Protein AF-A0A511YTE5-F1 (afdb_monomer)

Foldseek 3Di:
DPDFFDFADADLLLLLLLLLLLLVLLVLLVVLLCVVPVPLCLLVQLSVVSNCSSVPDDLDCSLVVSLVSLQVQLVVCVVVVNNLNSLSSNSSSLSSCSSVQGRTQHLQSLCSRQVSQLSSLCSQCVVVVNPNLSSLLSLLVSLLSRDPSSLVSLVSHDQHDDDPPSSSVSSNSSSVSSPDDDDDQDKDFDDPVNVVSQQSNQAQWAFAFWDADPQQKIKTATHDWDQDPVRDTGHLKMKIFDPFWKWKAAAVRTQAISPDDPVSSGSRRVVRHGWGFHDWDADPLRQWIWTATPNRMIMIGDHDDLVVQPDWGMWMQHNNQWIWTRGRGSTIIIHGNVPDDDDDPDDDD

pLDDT: mean 84.35, std 15.83, range [27.23, 98.62]

Mean predicted aligned error: 10.66 Å

Radius of gyration: 21.7 Å; Cα contacts (8 Å, |Δi|>4): 730; chains: 1; bounding box: 57×36×68 Å

Organism: NCBI:txid43671

Secondary structure (DSSP, 8-state):
---TTPBPP--HHHHHHHHHHHHHHHHHTHHHHHHH-TT--HHHHHHHHHHHHHTT----HHHHHHHHHHHHHHHHHHHTT-HHHHHHHHHHHHHHHHTT--SB--GGGHHHHHHHHHHHHHHHHHHTTS-HHHHHHHHHHHHHH--HHHHHHHHTSPPPPS-SHHHHHHHHHHHHHHHSPPPPSS-EEPPHHHHHHHHHTTTT-BEEEEEE-STT-EEEEEEEEEE-TTS-EEEEEEEEE-S--EEEEETTEEEEETTS-HHHHHHHHHTTTTPBEEEEEE-TTS--EEEEEGGGEEEEEPP--GGGTTS--EEEE-TTSEEEEE-SSS-EEEEEGGGS---PPPPP-

Structure (mmCIF, N/CA/C/O backbone):
data_AF-A0A511YTE5-F1
#
_entry.id   AF-A0A511YTE5-F1
#
loop_
_atom_site.group_PDB
_atom_site.id
_atom_site.type_symbol
_atom_site.label_atom_id
_atom_site.label_alt_id
_atom_site.label_comp_id
_atom_site.label_asym_id
_atom_site.label_entity_id
_atom_site.label_seq_id
_atom_site.pdbx_PDB_ins_code
_atom_site.Cartn_x
_atom_site.Cartn_y
_atom_site.Cartn_z
_atom_site.occupancy
_atom_site.B_iso_or_equiv
_atom_site.auth_seq_id
_atom_site.auth_comp_id
_atom_site.auth_asym_id
_atom_site.auth_atom_id
_atom_site.pdbx_PDB_model_num
ATOM 1 N N . MET A 1 1 ? 5.290 -14.979 33.181 1.00 45.16 1 MET A N 1
ATOM 2 C CA . MET A 1 1 ? 4.014 -14.275 32.912 1.00 45.16 1 MET A CA 1
ATOM 3 C C . MET A 1 1 ? 3.827 -13.099 33.876 1.00 45.16 1 MET A C 1
ATOM 5 O O . MET A 1 1 ? 2.962 -13.146 34.736 1.00 45.16 1 MET A O 1
ATOM 9 N N . ALA A 1 2 ? 4.637 -12.044 33.755 1.00 43.66 2 ALA A N 1
ATOM 10 C CA . ALA A 1 2 ? 4.447 -10.807 34.520 1.00 43.66 2 ALA A CA 1
ATOM 11 C C . ALA A 1 2 ? 5.249 -9.665 33.872 1.00 43.66 2 ALA A C 1
ATOM 13 O O . ALA A 1 2 ? 6.379 -9.412 34.270 1.00 43.66 2 ALA A O 1
ATOM 14 N N . ALA A 1 3 ? 4.685 -9.047 32.827 1.00 47.47 3 ALA A N 1
ATOM 15 C CA . ALA A 1 3 ? 5.091 -7.732 32.303 1.00 47.47 3 ALA A CA 1
ATOM 16 C C . ALA A 1 3 ? 4.041 -7.094 31.352 1.00 47.47 3 ALA A C 1
ATOM 18 O O . ALA A 1 3 ? 4.335 -6.083 30.728 1.00 47.47 3 ALA A O 1
ATOM 19 N N . ASP A 1 4 ? 2.831 -7.658 31.215 1.00 53.06 4 ASP A N 1
ATOM 20 C CA . ASP A 1 4 ? 1.915 -7.348 30.092 1.00 53.06 4 ASP A CA 1
ATOM 21 C C . ASP A 1 4 ? 0.954 -6.163 30.328 1.00 53.06 4 ASP A C 1
ATOM 23 O O . ASP A 1 4 ? 0.110 -5.869 29.491 1.00 53.06 4 ASP A O 1
ATOM 27 N N . ASP A 1 5 ? 1.070 -5.432 31.437 1.00 62.12 5 ASP A N 1
ATOM 28 C CA . ASP A 1 5 ? 0.117 -4.363 31.790 1.00 62.12 5 ASP A CA 1
ATOM 29 C C . ASP A 1 5 ? 0.807 -3.052 32.210 1.00 62.12 5 ASP A C 1
ATOM 31 O O . ASP A 1 5 ? 0.171 -2.150 32.758 1.00 62.12 5 ASP A O 1
ATOM 35 N N . ALA A 1 6 ? 2.110 -2.916 31.943 1.00 79.75 6 ALA A N 1
ATOM 36 C CA . ALA A 1 6 ? 2.826 -1.674 32.211 1.00 79.75 6 ALA A CA 1
ATOM 37 C C . ALA A 1 6 ? 2.228 -0.521 31.388 1.00 79.75 6 ALA A C 1
ATOM 39 O O . ALA A 1 6 ? 1.966 -0.654 30.187 1.00 79.75 6 ALA A O 1
ATOM 40 N N . ARG A 1 7 ? 2.005 0.622 32.043 1.00 88.00 7 ARG A N 1
ATOM 41 C CA . ARG A 1 7 ? 1.530 1.830 31.369 1.00 88.00 7 ARG A CA 1
ATOM 42 C C . ARG A 1 7 ? 2.658 2.407 30.519 1.00 88.00 7 ARG A C 1
ATOM 44 O O . ARG A 1 7 ? 3.745 2.661 31.029 1.00 88.00 7 ARG A O 1
ATOM 51 N N . ILE A 1 8 ? 2.375 2.628 29.242 1.00 90.44 8 ILE A N 1
ATOM 52 C CA . ILE A 1 8 ? 3.300 3.252 28.291 1.00 90.44 8 ILE A CA 1
ATOM 53 C C . ILE A 1 8 ? 2.981 4.744 28.197 1.00 90.44 8 ILE A C 1
ATOM 55 O O . ILE A 1 8 ? 1.813 5.134 28.249 1.00 90.44 8 ILE A O 1
ATOM 59 N N . ASP A 1 9 ? 4.005 5.579 28.030 1.00 90.44 9 ASP A N 1
ATOM 60 C CA . ASP A 1 9 ? 3.787 6.972 27.652 1.00 90.44 9 ASP A CA 1
ATOM 61 C C . ASP A 1 9 ? 3.354 7.062 26.182 1.00 90.44 9 ASP A C 1
ATOM 63 O O . ASP A 1 9 ? 4.049 6.588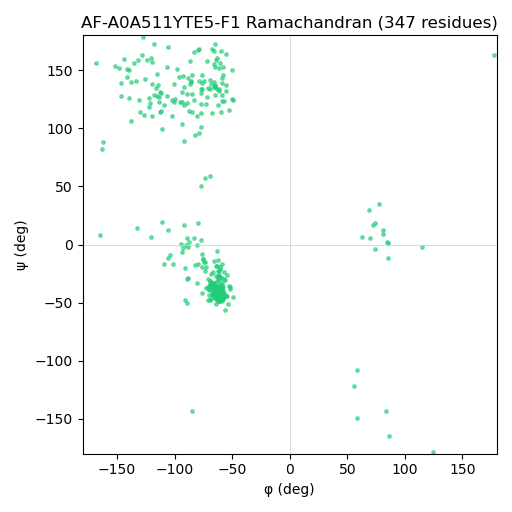 25.275 1.00 90.44 9 ASP A O 1
ATOM 67 N N . LEU A 1 10 ? 2.170 7.627 25.959 1.00 93.88 10 LEU A N 1
ATOM 68 C CA . LEU A 1 10 ? 1.557 7.757 24.645 1.00 93.88 10 LEU A CA 1
ATOM 69 C C . LEU A 1 10 ? 0.938 9.145 24.528 1.00 93.88 10 LEU A C 1
ATOM 71 O O . LEU A 1 10 ? -0.103 9.443 25.119 1.00 93.88 10 LEU A O 1
ATOM 75 N N . THR A 1 11 ? 1.600 9.996 23.757 1.00 95.88 11 THR A N 1
ATOM 76 C CA . THR A 1 11 ? 1.177 11.377 23.539 1.00 95.88 11 THR A CA 1
ATOM 77 C C . THR A 1 11 ? 0.108 11.465 22.446 1.00 95.88 11 THR A C 1
ATOM 79 O O . THR A 1 11 ? -0.092 10.548 21.648 1.00 95.88 11 THR A O 1
ATOM 82 N N . THR A 1 12 ? -0.570 12.610 22.341 1.00 96.62 12 THR A N 1
ATOM 83 C CA . THR A 1 12 ? -1.454 12.873 21.193 1.00 96.62 12 THR A CA 1
ATOM 84 C C . THR A 1 12 ? -0.681 12.862 19.871 1.00 96.62 12 THR A C 1
ATOM 86 O O . THR A 1 12 ? -1.221 12.418 18.864 1.00 96.62 12 THR A O 1
ATOM 89 N N . ALA A 1 13 ? 0.580 13.309 19.861 1.00 96.88 13 ALA A N 1
ATOM 90 C CA . ALA A 1 13 ? 1.428 13.260 18.671 1.00 96.88 13 ALA A CA 1
ATOM 91 C C . ALA A 1 13 ? 1.717 11.812 18.238 1.00 96.88 13 ALA A C 1
ATOM 93 O O . ALA A 1 13 ? 1.614 11.502 17.054 1.00 96.88 13 ALA A O 1
ATOM 94 N N . ASP A 1 14 ? 1.974 10.915 19.196 1.00 97.19 14 ASP A N 1
ATOM 95 C CA . ASP A 1 14 ? 2.136 9.481 18.930 1.00 97.19 14 ASP A CA 1
ATOM 96 C C . ASP A 1 14 ? 0.868 8.888 18.293 1.00 97.19 14 ASP A C 1
ATOM 98 O O . ASP A 1 14 ? 0.933 8.215 17.265 1.00 97.19 14 ASP A O 1
ATOM 102 N N . LEU A 1 15 ? -0.306 9.184 18.865 1.00 97.69 15 LEU A N 1
ATOM 103 C CA . LEU A 1 15 ? -1.593 8.725 18.330 1.00 97.69 15 LEU A CA 1
ATOM 104 C C . LEU A 1 15 ? -1.855 9.241 16.913 1.00 97.69 15 LEU A C 1
ATOM 106 O O . LEU A 1 15 ? -2.385 8.504 16.086 1.00 97.69 15 LEU A O 1
ATOM 110 N N . ARG A 1 16 ? -1.480 10.490 16.624 1.00 98.19 16 ARG A N 1
ATOM 111 C CA . ARG A 1 16 ? -1.603 11.080 15.286 1.00 98.19 16 ARG A CA 1
ATOM 112 C C . ARG A 1 16 ? -0.680 10.409 14.280 1.00 98.19 16 ARG A C 1
ATOM 114 O O . ARG A 1 16 ? -1.128 10.101 13.182 1.00 98.19 16 ARG A O 1
ATOM 121 N N . ALA A 1 17 ? 0.565 10.120 14.662 1.00 97.56 17 ALA A N 1
ATOM 122 C CA . ALA A 1 17 ? 1.502 9.401 13.802 1.00 97.56 17 ALA A CA 1
ATOM 123 C C . ALA A 1 17 ? 0.980 7.999 13.443 1.00 97.56 17 ALA A C 1
ATOM 125 O O . ALA A 1 17 ? 1.003 7.613 12.276 1.00 97.56 17 ALA A O 1
ATOM 126 N N . VAL A 1 18 ? 0.457 7.259 14.428 1.00 98.06 18 VAL A N 1
ATOM 127 C CA . VAL A 1 18 ? -0.131 5.928 14.203 1.00 98.06 18 VAL A CA 1
ATOM 128 C C . VAL A 1 18 ? -1.407 6.011 13.358 1.00 98.06 18 VAL A C 1
ATOM 130 O O . VAL A 1 18 ? -1.574 5.217 12.436 1.00 98.06 18 VAL A O 1
ATOM 133 N N . ALA A 1 19 ? -2.290 6.978 13.624 1.00 98.19 19 ALA A N 1
ATOM 134 C CA . ALA A 1 19 ? -3.515 7.159 12.847 1.00 98.19 19 ALA A CA 1
ATOM 135 C C . ALA A 1 19 ? -3.235 7.552 11.390 1.00 98.19 19 ALA A C 1
ATOM 137 O O . ALA A 1 19 ? -3.859 6.996 10.493 1.00 98.19 19 ALA A O 1
ATOM 138 N N . GLY A 1 20 ? -2.274 8.448 11.147 1.00 97.88 20 GLY A N 1
ATOM 139 C CA . GLY A 1 20 ? -1.865 8.836 9.795 1.00 97.88 20 GLY A CA 1
ATOM 140 C C . GLY A 1 20 ? -1.273 7.660 9.025 1.00 97.88 20 GLY A C 1
ATOM 141 O O . GLY A 1 20 ? -1.660 7.407 7.890 1.00 97.88 20 GLY A O 1
ATOM 142 N N . PHE A 1 21 ? -0.416 6.869 9.673 1.00 97.88 21 PHE A N 1
ATOM 143 C CA . PHE A 1 21 ? 0.106 5.634 9.093 1.00 97.88 21 PHE A CA 1
ATOM 144 C C . PHE A 1 21 ? -1.003 4.640 8.720 1.00 97.88 21 PHE A C 1
ATOM 146 O O . PHE A 1 21 ? -1.044 4.135 7.596 1.00 97.88 21 PHE A O 1
ATOM 153 N N . ALA A 1 22 ? -1.930 4.388 9.645 1.00 98.25 22 ALA A N 1
ATOM 154 C CA . ALA A 1 22 ? -3.045 3.481 9.419 1.00 98.25 22 ALA A CA 1
ATOM 155 C C . ALA A 1 22 ? -3.988 3.990 8.313 1.00 98.25 22 ALA A C 1
ATOM 157 O O . ALA A 1 22 ? -4.451 3.195 7.494 1.00 98.25 22 ALA A O 1
ATOM 158 N N . ALA A 1 23 ? -4.228 5.305 8.250 1.00 98.00 23 ALA A N 1
ATOM 159 C CA . ALA A 1 23 ? -5.009 5.945 7.197 1.00 98.00 23 ALA A CA 1
ATOM 160 C C . ALA A 1 23 ? -4.341 5.795 5.824 1.00 98.00 23 ALA A C 1
ATOM 162 O O . ALA A 1 23 ? -5.022 5.397 4.883 1.00 98.00 23 ALA A O 1
ATOM 163 N N . SER A 1 24 ? -3.029 6.031 5.707 1.00 95.25 24 SER A N 1
ATOM 164 C CA . SER A 1 24 ? -2.285 5.823 4.456 1.00 95.25 24 SER A CA 1
ATOM 165 C C . SER A 1 24 ? -2.389 4.379 3.966 1.00 95.25 24 SER A C 1
ATOM 167 O O . SER A 1 24 ? -2.707 4.155 2.802 1.00 95.25 24 SER A O 1
ATOM 169 N N . CYS A 1 25 ? -2.222 3.401 4.862 1.00 95.69 25 CYS A N 1
ATOM 170 C CA . CYS A 1 25 ? -2.335 1.985 4.504 1.00 95.69 25 CYS A CA 1
ATOM 171 C C . CYS A 1 25 ? -3.758 1.600 4.065 1.00 95.69 25 CYS A C 1
ATOM 173 O O . CYS A 1 25 ? -3.937 0.886 3.083 1.00 95.69 25 CYS A O 1
ATOM 175 N N . ALA A 1 26 ? -4.786 2.067 4.781 1.00 97.12 26 ALA A N 1
ATOM 176 C CA . ALA A 1 26 ? -6.176 1.762 4.447 1.00 97.12 26 ALA A CA 1
ATOM 177 C C . ALA A 1 26 ? -6.655 2.478 3.174 1.00 97.12 26 ALA A C 1
ATOM 179 O O . ALA A 1 26 ? -7.514 1.953 2.467 1.00 97.12 26 ALA A O 1
ATOM 180 N N . ARG A 1 27 ? -6.108 3.664 2.874 1.00 94.75 27 ARG A N 1
ATOM 181 C CA . ARG A 1 27 ? -6.472 4.459 1.696 1.00 94.75 27 ARG A CA 1
ATOM 182 C C . ARG A 1 27 ? -6.185 3.718 0.397 1.00 94.75 27 ARG A C 1
ATOM 184 O O . ARG A 1 27 ? -7.016 3.787 -0.501 1.00 94.75 27 ARG A O 1
ATOM 191 N N . GLU A 1 28 ? -5.073 2.985 0.317 1.00 87.94 28 GLU A N 1
ATOM 192 C CA . GLU A 1 28 ? -4.751 2.169 -0.861 1.00 87.94 28 GLU A CA 1
ATOM 193 C C . GLU A 1 28 ? -5.868 1.158 -1.163 1.00 87.94 28 GLU A C 1
ATOM 195 O O . GLU A 1 28 ? -6.275 0.998 -2.310 1.00 87.94 28 GLU A O 1
ATOM 200 N N . ALA A 1 29 ? -6.424 0.517 -0.131 1.00 92.88 29 ALA A N 1
ATOM 201 C CA . ALA A 1 29 ? -7.451 -0.511 -0.289 1.00 92.88 29 ALA A CA 1
ATOM 202 C C . ALA A 1 29 ? -8.849 0.045 -0.626 1.00 92.88 29 ALA A C 1
ATOM 204 O O . ALA A 1 29 ? -9.750 -0.730 -0.946 1.00 92.88 29 ALA A O 1
ATOM 205 N N . LEU A 1 30 ? -9.065 1.369 -0.591 1.00 91.19 30 LEU A N 1
ATOM 206 C CA . LEU A 1 30 ? -10.368 1.956 -0.934 1.00 91.19 30 LEU A CA 1
ATOM 207 C C . LEU A 1 30 ? -10.759 1.709 -2.397 1.00 91.19 30 LEU A C 1
ATOM 209 O O . LEU A 1 30 ? -11.954 1.653 -2.684 1.00 91.19 30 LEU A O 1
ATOM 213 N N . GLU A 1 31 ? -9.791 1.532 -3.303 1.00 82.81 31 GLU A N 1
ATOM 214 C CA . GLU A 1 31 ? -10.066 1.158 -4.699 1.00 82.81 31 GLU A CA 1
ATOM 215 C C . GLU A 1 31 ? -10.821 -0.180 -4.780 1.00 82.81 31 GLU A C 1
ATOM 217 O O . GLU A 1 31 ? -11.757 -0.310 -5.565 1.00 82.81 31 GLU A O 1
ATOM 222 N N . VAL A 1 32 ? -10.491 -1.142 -3.910 1.00 82.50 32 VAL A N 1
ATOM 223 C CA . VAL A 1 32 ? -11.135 -2.467 -3.869 1.00 82.50 32 VAL A CA 1
ATOM 224 C C . VAL A 1 32 ? -12.618 -2.350 -3.501 1.00 82.50 32 VAL A C 1
ATOM 226 O O . VAL A 1 32 ? -13.461 -2.992 -4.120 1.00 82.50 32 VAL A O 1
ATOM 229 N N . VAL A 1 33 ? -12.958 -1.484 -2.539 1.00 75.81 33 VAL A N 1
ATOM 230 C CA . VAL A 1 33 ? -14.360 -1.232 -2.149 1.00 75.81 33 VAL A CA 1
ATOM 231 C C . VAL A 1 33 ? -15.134 -0.549 -3.277 1.00 75.81 33 VAL A C 1
ATOM 233 O O . VAL A 1 33 ? -16.279 -0.904 -3.543 1.00 75.81 33 VAL A O 1
ATOM 236 N N . GLN A 1 34 ? -14.516 0.420 -3.956 1.00 72.81 34 GLN A N 1
ATOM 237 C CA . GLN A 1 34 ? -15.173 1.202 -5.009 1.00 72.81 34 GLN A CA 1
ATOM 238 C C . GLN A 1 34 ? -15.540 0.362 -6.234 1.00 72.81 34 GLN A C 1
ATOM 240 O O . GLN A 1 34 ? -16.563 0.624 -6.860 1.00 72.81 34 GLN A O 1
ATOM 245 N N . VAL A 1 35 ? -14.736 -0.654 -6.555 1.00 64.94 35 VAL A N 1
ATOM 246 C CA . VAL A 1 35 ? -15.036 -1.608 -7.632 1.00 64.94 35 VAL A CA 1
ATOM 247 C C . VAL A 1 35 ? -16.239 -2.492 -7.281 1.00 64.94 35 VAL A C 1
ATOM 249 O O . VAL A 1 35 ? -17.054 -2.785 -8.152 1.00 64.94 35 VAL A O 1
ATOM 252 N N . ALA A 1 36 ? -16.372 -2.891 -6.014 1.00 63.03 36 ALA A N 1
ATOM 253 C CA . ALA A 1 36 ? -17.428 -3.787 -5.541 1.00 63.03 36 ALA A CA 1
ATOM 254 C C . ALA A 1 36 ? -18.776 -3.088 -5.283 1.00 63.03 36 ALA A C 1
ATOM 256 O O . ALA A 1 36 ? -19.839 -3.681 -5.466 1.00 63.03 36 ALA A O 1
ATOM 257 N N . GLY A 1 37 ? -18.739 -1.830 -4.839 1.00 67.12 37 GLY A N 1
ATOM 258 C CA . GLY A 1 37 ? -19.915 -1.058 -4.443 1.00 67.12 37 GLY A CA 1
ATOM 259 C C . GLY A 1 37 ? -19.603 0.439 -4.399 1.00 67.12 37 GLY A C 1
ATOM 260 O O . GLY A 1 37 ? -19.238 0.941 -3.334 1.00 67.12 37 GLY A O 1
ATOM 261 N N . PRO A 1 38 ? -19.745 1.170 -5.521 1.00 69.12 38 PRO A N 1
ATOM 262 C CA . PRO A 1 38 ? -19.272 2.554 -5.642 1.00 69.12 38 PRO A CA 1
ATOM 263 C C . PRO A 1 38 ? -19.952 3.539 -4.675 1.00 69.12 38 PRO A C 1
ATOM 265 O O . PRO A 1 38 ? -19.350 4.560 -4.334 1.00 69.12 38 PRO A O 1
ATOM 268 N N . ASP A 1 39 ? -21.149 3.203 -4.184 1.00 79.69 39 ASP A N 1
ATOM 269 C CA . ASP A 1 39 ? -21.990 4.084 -3.364 1.00 79.69 39 ASP A CA 1
ATOM 270 C C . ASP A 1 39 ? -21.795 3.916 -1.841 1.00 79.69 39 ASP A C 1
ATOM 272 O O . ASP A 1 39 ? -22.363 4.683 -1.060 1.00 79.69 39 ASP A O 1
ATOM 276 N N . ASP A 1 40 ? -21.011 2.935 -1.369 1.00 88.62 40 ASP A N 1
ATOM 277 C CA . ASP A 1 40 ? -20.760 2.789 0.072 1.00 88.62 40 ASP A CA 1
ATOM 278 C C . ASP A 1 40 ? -19.643 3.727 0.547 1.00 88.62 40 ASP A C 1
ATOM 280 O O . ASP A 1 40 ? -18.451 3.413 0.523 1.00 88.62 40 ASP A O 1
ATOM 284 N N . GLU A 1 41 ? -20.037 4.902 1.028 1.00 93.19 41 GLU A N 1
ATOM 285 C CA . GLU A 1 41 ? -19.104 5.919 1.516 1.00 93.19 41 GLU A CA 1
ATOM 286 C C . GLU A 1 41 ? -18.502 5.603 2.895 1.00 93.19 41 GLU A C 1
ATOM 288 O O . GLU A 1 41 ? -17.531 6.247 3.301 1.00 93.19 41 GLU A O 1
ATOM 293 N N . ARG A 1 42 ? -19.029 4.613 3.635 1.00 97.12 42 ARG A N 1
ATOM 294 C CA . ARG A 1 42 ? -18.649 4.377 5.042 1.00 97.12 42 ARG A CA 1
ATOM 295 C C . ARG A 1 42 ? -17.152 4.077 5.217 1.00 97.12 42 ARG A C 1
ATOM 297 O O . ARG A 1 42 ? -16.560 4.659 6.131 1.00 97.12 42 ARG A O 1
ATOM 304 N N . PRO A 1 43 ? -16.498 3.233 4.386 1.00 97.38 43 PRO A N 1
ATOM 305 C CA . PRO A 1 43 ? -15.053 3.018 4.485 1.00 97.38 43 PRO A CA 1
ATOM 306 C C . PRO A 1 43 ? -14.240 4.280 4.172 1.00 97.38 43 PRO A C 1
ATOM 308 O O . PRO A 1 43 ? -13.299 4.595 4.900 1.00 97.38 43 PRO A O 1
ATOM 311 N N . ARG A 1 44 ? -14.627 5.046 3.142 1.00 96.62 44 ARG A N 1
ATOM 312 C CA . ARG A 1 44 ? -13.943 6.296 2.773 1.00 96.62 44 ARG A CA 1
ATOM 313 C C . ARG A 1 44 ? -14.012 7.318 3.909 1.00 96.62 44 ARG A C 1
ATOM 315 O O . ARG A 1 44 ? -12.974 7.824 4.328 1.00 96.62 44 ARG A O 1
ATOM 322 N N . ALA A 1 45 ? -15.199 7.526 4.476 1.00 97.12 45 ALA A N 1
ATOM 323 C CA . ALA A 1 45 ? -15.408 8.442 5.594 1.00 97.12 45 ALA A CA 1
ATOM 324 C C . ALA A 1 45 ? -14.563 8.073 6.830 1.00 97.12 45 ALA A C 1
ATOM 326 O O . ALA A 1 45 ? -14.029 8.952 7.507 1.00 97.12 45 ALA A O 1
ATOM 327 N N . ALA A 1 46 ? -14.392 6.777 7.124 1.00 98.31 46 ALA A N 1
ATOM 328 C CA . ALA A 1 46 ? -13.545 6.323 8.229 1.00 98.31 46 ALA A CA 1
ATOM 329 C C . ALA A 1 46 ? -12.058 6.653 8.008 1.00 98.31 46 ALA A C 1
ATOM 331 O O . ALA A 1 46 ? -11.397 7.136 8.931 1.00 98.31 46 ALA A O 1
ATOM 332 N N . VAL A 1 47 ? -11.545 6.450 6.789 1.00 98.44 47 VAL A N 1
ATOM 333 C CA . VAL A 1 47 ? -10.163 6.808 6.422 1.00 98.44 47 VAL A CA 1
ATOM 334 C C . VAL A 1 47 ? -9.954 8.323 6.465 1.00 98.44 47 VAL A C 1
ATOM 336 O O . VAL A 1 47 ? -8.947 8.791 6.993 1.00 98.44 47 VAL A O 1
ATOM 339 N N . GLU A 1 48 ? -10.907 9.104 5.957 1.00 97.94 48 GLU A N 1
ATOM 340 C CA . GLU A 1 48 ? -10.836 10.570 5.960 1.00 97.94 48 GLU A CA 1
ATOM 341 C C . GLU A 1 48 ? -10.850 11.150 7.375 1.00 97.94 48 GLU A C 1
ATOM 343 O O . GLU A 1 48 ? -10.051 12.033 7.682 1.00 97.94 48 GLU A O 1
ATOM 348 N N . LEU A 1 49 ? -11.680 10.617 8.274 1.00 98.44 49 LEU A N 1
ATOM 349 C CA . LEU A 1 49 ? -11.683 11.037 9.677 1.00 98.44 49 LEU A CA 1
ATOM 350 C C . LEU A 1 49 ? -10.386 10.654 10.401 1.00 98.44 49 LEU A C 1
ATOM 352 O O . LEU A 1 49 ? -9.887 11.443 11.208 1.00 98.44 49 LEU A O 1
ATOM 356 N N . ALA A 1 50 ? -9.822 9.476 10.114 1.00 98.38 50 ALA A N 1
ATOM 357 C CA . ALA A 1 50 ? -8.522 9.072 10.649 1.00 98.38 50 ALA A CA 1
ATOM 358 C C . ALA A 1 50 ? -7.407 10.027 10.192 1.00 98.38 50 ALA A C 1
ATOM 360 O O . ALA A 1 50 ? -6.605 10.473 11.016 1.00 98.38 50 ALA A O 1
ATOM 361 N N . GLN A 1 51 ? -7.411 10.402 8.907 1.00 98.38 51 GLN A N 1
ATOM 362 C CA . GLN A 1 51 ? -6.484 11.386 8.350 1.00 98.38 51 GLN A CA 1
ATOM 363 C C . GLN A 1 51 ? -6.672 12.766 8.991 1.00 98.38 51 GLN A C 1
ATOM 365 O O . GLN A 1 51 ? -5.707 13.354 9.464 1.00 98.38 51 GLN A O 1
ATOM 370 N N . ALA A 1 52 ? -7.910 13.253 9.109 1.00 98.38 52 ALA A N 1
ATOM 371 C CA . ALA A 1 52 ? -8.192 14.550 9.719 1.00 98.38 52 ALA A CA 1
ATOM 372 C C . ALA A 1 52 ? -7.702 14.630 11.176 1.00 98.38 52 ALA A C 1
ATOM 374 O O . ALA A 1 52 ? -7.217 15.670 11.620 1.00 98.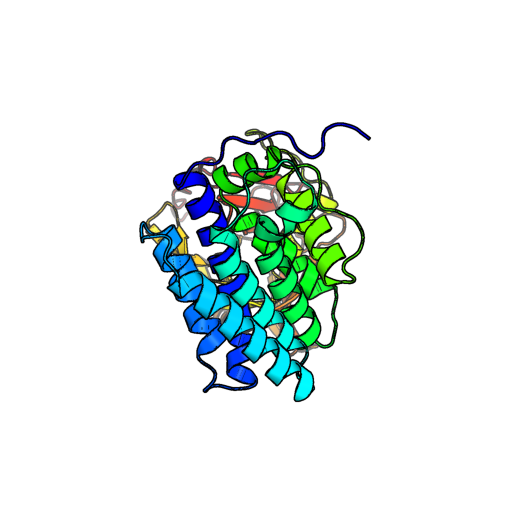38 52 ALA A O 1
ATOM 375 N N . PHE A 1 53 ? -7.796 13.532 11.934 1.00 98.50 53 PHE A N 1
ATOM 376 C CA . PHE A 1 53 ? -7.201 13.456 13.268 1.00 98.50 53 PHE A CA 1
ATOM 377 C C . PHE A 1 53 ? -5.668 13.523 13.220 1.00 98.50 53 PHE A C 1
ATOM 379 O O . PHE A 1 53 ? -5.076 14.278 14.000 1.00 98.50 53 PHE A O 1
ATOM 386 N N . ALA A 1 54 ? -5.040 12.772 12.309 1.00 98.06 54 ALA A N 1
ATOM 387 C CA . ALA A 1 54 ? -3.593 12.787 12.100 1.00 98.06 54 ALA A CA 1
ATOM 388 C C . ALA A 1 54 ? -3.071 14.195 11.759 1.00 98.06 54 ALA A C 1
ATOM 390 O O . ALA A 1 54 ? -2.069 14.625 12.330 1.00 98.06 54 ALA A O 1
ATOM 391 N N . ASP A 1 55 ? -3.819 14.946 10.949 1.00 97.25 55 ASP A N 1
ATOM 392 C CA . ASP A 1 55 ? -3.478 16.294 10.472 1.00 97.25 55 ASP A CA 1
ATOM 393 C C . ASP A 1 55 ? -3.689 17.403 11.522 1.00 97.25 55 ASP A C 1
ATOM 395 O O . ASP A 1 55 ? -3.506 18.586 11.243 1.00 97.25 55 ASP A O 1
ATOM 399 N N . GLY A 1 56 ? -4.062 17.050 12.756 1.00 97.00 56 GLY A N 1
ATOM 400 C CA . GLY A 1 56 ? -4.219 18.011 13.852 1.00 97.00 56 GLY A CA 1
ATOM 401 C C . GLY A 1 56 ? -5.644 18.155 14.377 1.00 97.00 56 GLY A C 1
ATOM 402 O O . GLY A 1 56 ? -5.852 18.855 15.371 1.00 97.00 56 GLY A O 1
ATOM 403 N N . GLY A 1 57 ? -6.609 17.454 13.782 1.00 96.44 57 GLY A N 1
ATOM 404 C CA . GLY A 1 57 ? -7.992 17.424 14.237 1.00 96.44 57 GLY A CA 1
ATOM 405 C C . GLY A 1 57 ? -8.160 16.893 15.664 1.00 96.44 57 GLY A C 1
ATOM 406 O O . GLY A 1 57 ? -7.254 16.312 16.282 1.00 96.44 57 GLY A O 1
ATOM 407 N N . ALA A 1 58 ? -9.356 17.110 16.209 1.00 93.75 58 ALA A N 1
ATOM 408 C CA . ALA A 1 58 ? -9.737 16.603 17.519 1.00 93.75 58 ALA A CA 1
ATOM 409 C C . ALA A 1 58 ? -10.057 15.101 17.459 1.00 93.75 58 ALA A C 1
ATOM 411 O O . ALA A 1 58 ? -10.639 14.605 16.495 1.00 93.75 58 ALA A O 1
ATOM 412 N N . ARG A 1 59 ? -9.743 14.375 18.537 1.00 95.06 59 ARG A N 1
ATOM 413 C CA . ARG A 1 59 ? -10.186 12.986 18.708 1.00 95.06 59 ARG A CA 1
ATOM 414 C C . ARG A 1 59 ? -11.641 12.970 19.178 1.00 95.06 59 ARG A C 1
ATOM 416 O O . ARG A 1 59 ? -11.901 13.113 20.371 1.00 95.06 59 ARG A O 1
ATOM 423 N N . THR A 1 60 ? -12.582 12.826 18.248 1.00 93.19 60 THR A N 1
ATOM 424 C CA . THR A 1 60 ? -14.027 12.953 18.509 1.00 93.19 60 THR A CA 1
ATOM 425 C C . THR A 1 60 ? -14.759 11.607 18.513 1.00 93.19 60 THR A C 1
ATOM 427 O O . THR A 1 60 ? -14.218 10.574 18.116 1.00 93.19 60 THR A O 1
ATOM 430 N N . ALA A 1 61 ? -16.028 11.618 18.940 1.00 94.25 61 ALA A N 1
ATOM 431 C CA . ALA A 1 61 ? -16.920 10.463 18.824 1.00 94.25 61 ALA A CA 1
ATOM 432 C C . ALA A 1 61 ? -17.158 10.038 17.361 1.00 94.25 61 ALA A C 1
ATOM 434 O O . ALA A 1 61 ? -17.376 8.857 17.108 1.00 94.25 61 ALA A O 1
ATOM 435 N N . ALA A 1 62 ? -17.029 10.963 16.400 1.00 96.44 62 ALA A N 1
ATOM 436 C CA . ALA A 1 62 ? -17.215 10.679 14.977 1.00 96.44 62 ALA A CA 1
ATOM 437 C C . ALA A 1 62 ? -16.245 9.605 14.455 1.00 96.44 62 ALA A C 1
ATOM 439 O O . ALA A 1 62 ? -16.656 8.758 13.671 1.00 96.44 62 ALA A O 1
ATOM 440 N N . LEU A 1 63 ? -14.997 9.564 14.945 1.00 96.50 63 LEU A N 1
ATOM 441 C CA . LEU A 1 63 ? -14.043 8.492 14.614 1.00 96.50 63 LEU A CA 1
ATOM 442 C C . LEU A 1 63 ? -14.573 7.111 15.015 1.00 96.50 63 LEU A C 1
ATOM 444 O O . LEU A 1 63 ? -14.448 6.148 14.265 1.00 96.50 63 LEU A O 1
ATOM 448 N N . ARG A 1 64 ? -15.175 7.009 16.206 1.00 96.19 64 ARG A N 1
ATOM 449 C CA . ARG A 1 64 ? -15.716 5.742 16.709 1.00 96.19 64 ARG A CA 1
ATOM 450 C C . ARG A 1 64 ? -16.946 5.317 15.917 1.00 96.19 64 ARG A C 1
ATOM 452 O O . ARG A 1 64 ? -17.053 4.150 15.553 1.00 96.19 64 ARG A O 1
ATOM 459 N N . GLU A 1 65 ? -17.838 6.255 15.621 1.00 98.12 65 GLU A N 1
ATOM 460 C CA . GLU A 1 65 ? -19.011 5.979 14.790 1.00 98.12 65 GLU A CA 1
ATOM 461 C C . GLU A 1 65 ? -18.620 5.551 13.374 1.00 98.12 65 GLU A C 1
ATOM 463 O O . GLU A 1 65 ? -19.168 4.580 12.851 1.00 98.12 65 GLU A O 1
ATOM 468 N N . ALA A 1 66 ? -17.618 6.204 12.783 1.00 97.88 66 ALA A N 1
ATOM 469 C CA . ALA A 1 66 ? -17.099 5.845 11.471 1.00 97.88 66 ALA A CA 1
ATOM 470 C C . ALA A 1 66 ? -16.421 4.468 11.469 1.00 97.88 66 ALA A C 1
ATOM 472 O O . ALA A 1 66 ? -16.663 3.678 10.558 1.00 97.88 66 ALA A O 1
ATOM 473 N N . ALA A 1 67 ? -15.658 4.123 12.513 1.00 97.75 67 ALA A N 1
ATOM 474 C CA . ALA A 1 67 ? -15.092 2.782 12.664 1.00 97.75 67 ALA A CA 1
ATOM 475 C C . ALA A 1 67 ? -16.194 1.704 12.678 1.00 97.75 67 ALA A C 1
ATOM 477 O O . ALA A 1 67 ? -16.103 0.704 11.965 1.00 97.75 67 ALA A O 1
ATOM 478 N N . TRP A 1 68 ? -17.279 1.923 13.430 1.00 98.25 68 TRP A N 1
ATOM 479 C CA . TRP A 1 68 ? -18.416 0.999 13.448 1.00 98.25 68 TRP A CA 1
ATOM 480 C C . TRP A 1 68 ? -19.192 0.972 12.131 1.00 98.25 68 TRP A C 1
ATOM 482 O O . TRP A 1 68 ? -19.668 -0.089 11.725 1.00 98.25 68 TRP A O 1
ATOM 492 N N . ALA A 1 69 ? -19.323 2.109 11.447 1.00 98.12 69 ALA A N 1
ATOM 493 C CA . ALA A 1 69 ? -19.935 2.173 10.127 1.00 98.12 69 ALA A CA 1
ATOM 494 C C . ALA A 1 69 ? -19.131 1.369 9.094 1.00 98.12 69 ALA A C 1
ATOM 496 O O . ALA A 1 69 ? -19.722 0.563 8.376 1.00 98.12 69 ALA A O 1
ATOM 497 N N . ALA A 1 70 ? -17.803 1.503 9.085 1.00 97.94 70 ALA A N 1
ATOM 498 C CA . ALA A 1 70 ? -16.909 0.704 8.251 1.00 97.94 70 ALA A CA 1
ATOM 499 C C . ALA A 1 70 ? -16.971 -0.792 8.611 1.00 97.94 70 ALA A C 1
ATOM 501 O O . ALA A 1 70 ? -17.012 -1.637 7.722 1.00 97.94 70 ALA A O 1
ATOM 502 N N . GLN A 1 71 ? -17.100 -1.148 9.896 1.00 98.31 71 GLN A N 1
ATOM 503 C CA . GLN A 1 71 ? -17.318 -2.545 10.294 1.00 98.31 71 GLN A CA 1
ATOM 504 C C . GLN A 1 71 ? -18.643 -3.108 9.757 1.00 98.31 71 GLN A C 1
ATOM 506 O O . GLN A 1 71 ? -18.705 -4.267 9.349 1.00 98.31 71 GLN A O 1
ATOM 511 N N . ARG A 1 72 ? -19.716 -2.308 9.747 1.00 98.31 72 ARG A N 1
ATOM 512 C CA . ARG A 1 72 ? -20.997 -2.707 9.141 1.00 98.31 72 ARG A CA 1
ATOM 513 C C . ARG A 1 72 ? -20.882 -2.865 7.625 1.00 98.31 72 ARG A C 1
ATOM 515 O O . ARG A 1 72 ? -21.459 -3.810 7.096 1.00 98.31 72 ARG A O 1
ATOM 522 N N . ALA A 1 73 ? -20.125 -1.997 6.951 1.00 96.38 73 ALA A N 1
ATOM 523 C CA . ALA A 1 73 ? -19.799 -2.157 5.533 1.00 96.38 73 ALA A CA 1
ATOM 524 C C . ALA A 1 73 ? -19.049 -3.471 5.274 1.00 96.38 73 ALA A C 1
ATOM 526 O O . ALA A 1 73 ? -19.441 -4.237 4.400 1.00 96.38 73 ALA A O 1
ATOM 527 N N . ALA A 1 74 ? -18.057 -3.797 6.109 1.00 97.38 74 ALA A N 1
ATOM 528 C CA . ALA A 1 74 ? -17.319 -5.053 6.013 1.00 97.38 74 ALA A CA 1
ATOM 529 C C . ALA A 1 74 ? -18.220 -6.290 6.155 1.00 97.38 74 ALA A C 1
ATOM 531 O O . ALA A 1 74 ? -18.057 -7.263 5.422 1.00 97.38 74 ALA A O 1
ATOM 532 N N . HIS A 1 75 ? -19.179 -6.267 7.088 1.00 96.81 75 HIS A N 1
ATOM 533 C CA . HIS A 1 75 ? -20.159 -7.348 7.213 1.00 96.81 75 HIS A CA 1
ATOM 534 C C . HIS A 1 75 ? -21.046 -7.453 5.971 1.00 96.81 75 HIS A C 1
ATOM 536 O O . HIS A 1 75 ? -21.184 -8.547 5.439 1.00 96.81 75 HIS A O 1
ATOM 542 N N . GLY A 1 76 ? -21.571 -6.328 5.473 1.00 94.81 76 GLY A N 1
ATOM 543 C CA . GLY A 1 76 ? -22.396 -6.310 4.263 1.00 94.81 76 GLY A CA 1
ATOM 544 C C . GLY A 1 76 ? -21.671 -6.872 3.037 1.00 94.81 76 GLY A C 1
ATOM 545 O O . GLY A 1 76 ? -22.219 -7.731 2.356 1.00 94.81 76 GLY A O 1
ATOM 546 N N . ALA A 1 77 ? -20.422 -6.456 2.801 1.00 94.69 77 ALA A N 1
ATOM 547 C CA . ALA A 1 77 ? -19.598 -6.970 1.705 1.00 94.69 77 ALA A CA 1
ATOM 548 C C . ALA A 1 77 ? -19.350 -8.482 1.828 1.00 94.69 77 ALA A C 1
ATOM 550 O O . ALA A 1 77 ? -19.549 -9.230 0.874 1.00 94.69 77 ALA A O 1
ATOM 551 N N . ARG A 1 78 ? -19.005 -8.954 3.033 1.00 95.62 78 ARG A N 1
ATOM 552 C CA . ARG A 1 78 ? -18.808 -10.385 3.294 1.00 95.62 78 ARG A CA 1
ATOM 553 C C . ARG A 1 78 ? -20.085 -11.188 3.053 1.00 95.62 78 ARG A C 1
ATOM 555 O O . ARG A 1 78 ? -20.019 -12.264 2.470 1.00 95.62 78 ARG A O 1
ATOM 562 N N . ASP A 1 79 ? -21.226 -10.690 3.519 1.00 95.12 79 ASP A N 1
ATOM 563 C CA . ASP A 1 79 ? -22.514 -11.371 3.373 1.00 95.12 79 ASP A CA 1
ATOM 564 C C . ASP A 1 79 ? -22.971 -11.3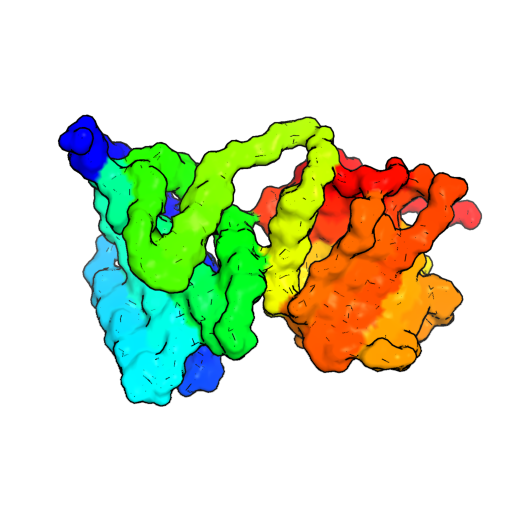92 1.896 1.00 95.12 79 ASP A C 1
ATOM 566 O O . ASP A 1 79 ? -23.663 -12.319 1.481 1.00 95.12 79 ASP A O 1
ATOM 570 N N . ALA A 1 80 ? -22.504 -10.437 1.081 1.00 93.06 80 ALA A N 1
ATOM 571 C CA . ALA A 1 80 ? -22.631 -10.438 -0.379 1.00 93.06 80 ALA A CA 1
ATOM 572 C C . ALA A 1 80 ? -21.594 -11.329 -1.103 1.00 93.06 80 ALA A C 1
ATOM 574 O O . ALA A 1 80 ? -21.612 -11.418 -2.329 1.00 93.06 80 ALA A O 1
ATOM 575 N N . GLY A 1 81 ? -20.699 -11.999 -0.369 1.00 93.94 81 GLY A N 1
ATOM 576 C CA . GLY A 1 81 ? -19.661 -12.876 -0.917 1.00 93.94 81 GLY A CA 1
ATOM 577 C C . GLY A 1 81 ? -18.376 -12.168 -1.355 1.00 93.94 81 GLY A C 1
ATOM 578 O O . GLY A 1 81 ? -17.451 -12.839 -1.809 1.00 93.94 81 GLY A O 1
ATOM 579 N N . ASP A 1 82 ? -18.270 -10.848 -1.183 1.00 94.62 82 ASP A N 1
ATOM 580 C CA . ASP A 1 82 ? -17.074 -10.084 -1.537 1.00 94.62 82 ASP A CA 1
ATOM 581 C C . ASP A 1 82 ? -16.116 -9.971 -0.345 1.00 94.62 82 ASP A C 1
ATOM 583 O O . ASP A 1 82 ? -16.169 -9.055 0.485 1.00 94.62 82 ASP A O 1
ATOM 587 N N . LEU A 1 83 ? -15.223 -10.954 -0.246 1.00 96.56 83 LEU A N 1
ATOM 588 C CA . LEU A 1 83 ? -14.233 -11.014 0.825 1.00 96.56 83 LEU A CA 1
ATOM 589 C C . LEU A 1 83 ? -13.161 -9.920 0.695 1.00 96.56 83 LEU A C 1
ATOM 591 O O . LEU A 1 83 ? -12.659 -9.453 1.718 1.00 96.56 83 LEU A O 1
ATOM 595 N N . ALA A 1 84 ? -12.818 -9.496 -0.525 1.00 95.88 84 ALA A N 1
ATOM 596 C CA . ALA A 1 84 ? -11.800 -8.471 -0.750 1.00 95.88 84 ALA A CA 1
ATOM 597 C C . ALA A 1 84 ? -12.300 -7.103 -0.263 1.00 95.88 84 ALA A C 1
ATOM 599 O O . ALA A 1 84 ? -11.629 -6.437 0.530 1.00 95.88 84 ALA A O 1
ATOM 600 N N . ALA A 1 85 ? -13.523 -6.726 -0.644 1.00 95.94 85 ALA A N 1
ATOM 601 C CA . ALA A 1 85 ? -14.169 -5.510 -0.165 1.00 95.94 85 ALA A CA 1
ATOM 602 C C . ALA A 1 85 ? -14.417 -5.549 1.352 1.00 95.94 85 ALA A C 1
ATOM 604 O O . ALA A 1 85 ? -14.252 -4.533 2.035 1.00 95.94 85 ALA A O 1
ATOM 605 N N . ALA A 1 86 ? -14.746 -6.721 1.912 1.00 97.44 86 ALA A N 1
ATOM 606 C CA . ALA A 1 86 ? -14.896 -6.881 3.355 1.00 97.44 86 ALA A CA 1
ATOM 607 C C . ALA A 1 86 ? -13.598 -6.565 4.116 1.00 97.44 86 ALA A C 1
ATOM 609 O O . ALA A 1 86 ? -13.628 -5.849 5.120 1.00 97.44 86 ALA A O 1
ATOM 610 N N . GLU A 1 87 ? -12.455 -7.062 3.644 1.00 98.44 87 GLU A N 1
ATOM 611 C CA . GLU A 1 87 ? -11.153 -6.796 4.262 1.00 98.44 87 GLU A CA 1
ATOM 612 C C . GLU A 1 87 ? -10.701 -5.345 4.054 1.00 98.44 87 GLU A C 1
ATOM 614 O O . GLU A 1 87 ? -10.212 -4.719 4.995 1.00 98.44 87 GLU A O 1
ATOM 619 N N . ALA A 1 88 ? -10.977 -4.741 2.895 1.00 97.81 88 ALA A N 1
ATOM 620 C CA . ALA A 1 88 ? -10.717 -3.319 2.672 1.00 97.81 88 ALA A CA 1
ATOM 621 C C . ALA A 1 88 ? -11.536 -2.422 3.626 1.00 97.81 88 ALA A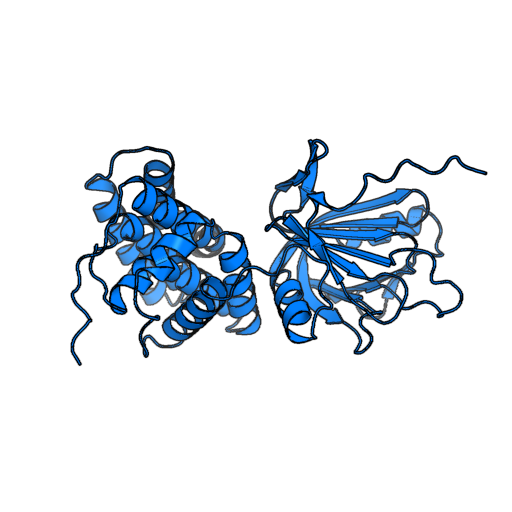 C 1
ATOM 623 O O . ALA A 1 88 ? -11.014 -1.472 4.216 1.00 97.81 88 ALA A O 1
ATOM 624 N N . ALA A 1 89 ? -12.803 -2.763 3.877 1.00 98.06 89 ALA A N 1
ATOM 625 C CA . ALA A 1 89 ? -13.627 -2.070 4.865 1.00 98.06 89 ALA A CA 1
ATOM 626 C C . ALA A 1 89 ? -13.132 -2.287 6.313 1.00 98.06 89 ALA A C 1
ATOM 628 O O . ALA A 1 89 ? -13.190 -1.361 7.129 1.00 98.06 89 ALA A O 1
ATOM 629 N N . ARG A 1 90 ? -12.572 -3.463 6.647 1.00 98.62 90 ARG A N 1
ATOM 630 C CA . ARG A 1 90 ? -11.886 -3.679 7.939 1.00 98.62 90 ARG A CA 1
ATOM 631 C C . ARG A 1 90 ? -10.605 -2.855 8.062 1.00 98.62 90 ARG A C 1
ATOM 633 O O . ARG A 1 90 ? -10.319 -2.377 9.159 1.00 98.62 90 ARG A O 1
ATOM 640 N N . ALA A 1 91 ? -9.866 -2.642 6.973 1.00 98.62 91 ALA A N 1
ATOM 641 C CA . ALA A 1 91 ? -8.702 -1.757 6.968 1.00 98.62 91 ALA A CA 1
ATOM 642 C C . ALA A 1 91 ? -9.104 -0.320 7.336 1.00 98.62 91 ALA A C 1
ATOM 644 O O . ALA A 1 91 ? -8.494 0.287 8.217 1.00 98.62 91 ALA A O 1
ATOM 645 N N . ALA A 1 92 ? -10.192 0.184 6.745 1.00 98.50 92 ALA A N 1
ATOM 646 C CA . ALA A 1 92 ? -10.761 1.490 7.075 1.00 98.50 92 ALA A CA 1
ATOM 647 C C . ALA A 1 92 ? -11.243 1.581 8.537 1.00 98.50 92 ALA A C 1
ATOM 649 O O . ALA A 1 92 ? -10.972 2.567 9.227 1.00 98.50 92 ALA A O 1
ATOM 650 N N . MET A 1 93 ? -11.903 0.532 9.042 1.00 98.50 93 MET A N 1
ATOM 651 C CA . MET A 1 93 ? -12.284 0.430 10.457 1.00 98.50 93 MET A CA 1
ATOM 652 C C . MET A 1 93 ? -11.057 0.505 11.375 1.00 98.50 93 MET A C 1
ATOM 654 O O . MET A 1 93 ? -11.054 1.273 12.341 1.00 98.50 93 MET A O 1
ATOM 658 N N . ALA A 1 94 ? -10.000 -0.246 11.057 1.00 98.44 94 ALA A N 1
ATOM 659 C CA . ALA A 1 94 ? -8.761 -0.252 11.823 1.00 98.44 94 ALA A CA 1
ATOM 660 C C . ALA A 1 94 ? -8.055 1.114 11.790 1.00 98.44 94 ALA A C 1
ATOM 662 O O . ALA A 1 94 ? -7.532 1.537 12.820 1.00 98.44 94 ALA A O 1
ATOM 663 N N . ALA A 1 95 ? -8.099 1.836 10.664 1.00 98.50 95 ALA A N 1
ATOM 664 C CA . ALA A 1 95 ? -7.553 3.188 10.553 1.00 98.50 95 ALA A CA 1
ATOM 665 C C . ALA A 1 95 ? -8.242 4.178 11.503 1.00 98.50 95 ALA A C 1
ATOM 667 O O . ALA A 1 95 ? -7.571 4.857 12.280 1.00 98.50 95 ALA A O 1
ATOM 668 N N . ALA A 1 96 ? -9.577 4.211 11.528 1.00 98.12 96 ALA A N 1
ATOM 669 C CA . ALA A 1 96 ? -10.314 5.039 12.486 1.00 98.12 96 ALA A CA 1
ATOM 670 C C . ALA A 1 96 ? -10.097 4.578 13.943 1.00 98.12 96 ALA A C 1
ATOM 672 O O . ALA A 1 96 ? -9.982 5.395 14.862 1.00 98.12 96 ALA A O 1
ATOM 673 N N . GLY A 1 97 ? -9.983 3.264 14.160 1.00 97.06 97 GLY A N 1
ATOM 674 C CA . GLY A 1 97 ? -9.689 2.659 15.459 1.00 97.06 97 GLY A CA 1
ATOM 675 C C . GLY A 1 97 ? -8.286 2.961 16.002 1.00 97.06 97 GLY A C 1
ATOM 676 O O . GLY A 1 97 ? -8.090 2.929 17.219 1.00 97.06 97 GLY A O 1
ATOM 677 N N . ALA A 1 98 ? -7.319 3.289 15.142 1.00 97.75 98 ALA A N 1
ATOM 678 C CA . ALA A 1 98 ? -5.933 3.569 15.520 1.00 97.75 98 ALA A CA 1
ATOM 679 C C . ALA A 1 98 ? -5.797 4.781 16.464 1.00 97.75 98 ALA A C 1
ATOM 681 O O . ALA A 1 98 ? -4.952 4.788 17.360 1.00 97.75 98 ALA A O 1
ATOM 682 N N . ALA A 1 99 ? -6.699 5.765 16.353 1.00 96.75 99 ALA A N 1
ATOM 683 C CA . ALA A 1 99 ? -6.762 6.932 17.243 1.00 96.75 99 ALA A CA 1
ATOM 684 C C . ALA A 1 99 ? -7.054 6.581 18.723 1.00 96.75 99 ALA A C 1
ATOM 686 O O . ALA A 1 99 ? -6.908 7.422 19.623 1.00 96.75 99 ALA A O 1
ATOM 687 N N . PHE A 1 100 ? -7.484 5.343 18.979 1.00 95.38 100 PHE A N 1
ATOM 688 C CA . PHE A 1 100 ? -7.832 4.813 20.295 1.00 95.38 100 PHE A CA 1
ATOM 689 C C . PHE A 1 100 ? -6.850 3.746 20.793 1.00 95.38 100 PHE A C 1
ATOM 691 O O . PHE A 1 100 ? -7.192 2.994 21.702 1.00 95.38 100 PHE A O 1
ATOM 698 N N . LEU A 1 101 ? -5.634 3.692 20.237 1.00 95.62 101 LEU A N 1
ATOM 699 C CA . LEU A 1 101 ? -4.547 2.873 20.771 1.00 95.62 101 LEU A CA 1
ATOM 700 C C . LEU A 1 101 ? -4.393 3.104 22.286 1.00 95.62 101 LEU A C 1
ATOM 702 O O . LEU A 1 101 ? -4.240 4.241 22.743 1.00 95.62 101 LEU A O 1
ATOM 706 N N . HIS A 1 102 ? -4.455 2.024 23.068 1.00 92.81 102 HIS A N 1
ATOM 707 C CA . HIS A 1 102 ? -4.378 2.124 24.522 1.00 92.81 102 HIS A CA 1
ATOM 708 C C . HIS A 1 102 ? -2.927 2.141 25.011 1.00 92.81 102 HIS A C 1
ATOM 710 O O . HIS A 1 102 ? -2.137 1.323 24.546 1.00 92.81 102 HIS A O 1
ATOM 716 N N . PRO A 1 103 ? -2.596 2.960 26.031 1.00 92.81 103 PRO A N 1
ATOM 717 C CA . PRO A 1 103 ? -1.260 3.055 26.629 1.00 92.81 103 PRO A CA 1
ATOM 718 C C . PRO A 1 103 ? -0.955 1.871 27.565 1.00 92.81 103 PRO A C 1
ATOM 720 O O . PRO A 1 103 ? -0.580 2.051 28.723 1.00 92.81 103 PRO A O 1
ATOM 723 N N . LEU A 1 104 ? -1.174 0.650 27.085 1.00 92.38 104 LEU A N 1
ATOM 724 C CA . LEU A 1 104 ? -0.952 -0.598 27.808 1.00 92.38 104 LEU A CA 1
ATOM 725 C C . LEU A 1 104 ? 0.032 -1.436 27.006 1.00 92.38 104 LEU A C 1
ATOM 727 O O . LEU A 1 104 ? -0.238 -1.709 25.838 1.00 92.38 104 LEU A O 1
ATOM 731 N N . ALA A 1 105 ? 1.122 -1.879 27.630 1.00 90.12 105 ALA A N 1
ATOM 732 C CA . ALA A 1 105 ? 2.127 -2.751 27.026 1.00 90.12 105 ALA A CA 1
ATOM 733 C C . ALA A 1 105 ? 1.605 -4.176 26.767 1.00 90.12 105 ALA A C 1
ATOM 735 O O . ALA A 1 105 ? 2.156 -5.149 27.260 1.00 90.12 105 ALA A O 1
ATOM 736 N N . LYS A 1 106 ? 0.541 -4.290 25.967 1.00 91.69 106 LYS A N 1
ATOM 737 C CA . LYS A 1 106 ? -0.143 -5.527 25.593 1.00 91.69 106 LYS A CA 1
ATOM 738 C C . LYS A 1 106 ? 0.077 -5.807 24.123 1.00 91.69 106 LYS A C 1
ATOM 740 O O . LYS A 1 106 ? -0.228 -4.963 23.281 1.00 91.69 106 LYS A O 1
ATOM 745 N N . SER A 1 107 ? 0.485 -7.029 23.803 1.00 90.69 107 SER A N 1
ATOM 746 C CA . SER A 1 107 ? 0.615 -7.501 22.417 1.00 90.69 107 SER A CA 1
ATOM 747 C C . SER A 1 107 ? -0.662 -7.267 21.597 1.00 90.69 107 SER A C 1
ATOM 749 O O . SER A 1 107 ? -0.609 -6.850 20.443 1.00 90.69 107 SER A O 1
ATOM 751 N N . THR A 1 108 ? -1.846 -7.419 22.198 1.00 90.94 108 THR A N 1
ATOM 752 C CA . THR A 1 108 ? -3.125 -7.190 21.506 1.00 90.94 108 THR A CA 1
ATOM 753 C C . THR A 1 108 ? -3.309 -5.760 21.000 1.00 90.94 108 THR A C 1
ATOM 755 O O . THR A 1 108 ? -4.091 -5.573 20.067 1.00 90.94 108 THR A O 1
ATOM 758 N N . GLN A 1 109 ? -2.606 -4.777 21.581 1.00 94.56 109 GLN A N 1
ATOM 759 C CA . GLN A 1 109 ? -2.640 -3.378 21.145 1.00 94.56 109 GLN A CA 1
ATOM 760 C C . GLN A 1 109 ? -1.883 -3.153 19.837 1.00 94.56 109 GLN A C 1
ATOM 762 O O . GLN A 1 109 ? -2.229 -2.238 19.098 1.00 94.56 109 GLN A O 1
ATOM 767 N N . VAL A 1 110 ? -0.936 -4.031 19.482 1.00 94.44 110 VAL A N 1
ATOM 768 C CA . VAL A 1 110 ? -0.184 -3.948 18.218 1.00 94.44 110 VAL A CA 1
ATOM 769 C C . VAL A 1 110 ? -1.118 -3.942 17.008 1.00 94.44 110 VAL A C 1
ATOM 771 O O . VAL A 1 110 ? -0.850 -3.265 16.020 1.00 94.44 110 VAL A O 1
ATOM 774 N N . ARG A 1 111 ? -2.283 -4.595 17.105 1.00 91.56 111 ARG A N 1
ATOM 775 C CA . ARG A 1 111 ? -3.303 -4.583 16.046 1.00 91.56 111 ARG A CA 1
ATOM 776 C C . ARG A 1 111 ? -3.848 -3.187 15.730 1.00 91.56 111 ARG A C 1
ATOM 778 O O . ARG A 1 111 ? -4.219 -2.957 14.589 1.00 91.56 111 ARG A O 1
ATOM 785 N N . HIS A 1 112 ? -3.850 -2.250 16.678 1.00 92.56 112 HIS A N 1
ATOM 786 C CA . HIS A 1 112 ? -4.218 -0.858 16.396 1.00 92.56 112 HIS A CA 1
ATOM 787 C C . HIS A 1 112 ? -3.138 -0.109 15.598 1.00 92.56 112 HIS A C 1
ATOM 789 O O . HIS A 1 112 ? -3.454 0.901 14.980 1.00 92.56 112 HIS A O 1
ATOM 795 N N . LEU A 1 113 ? -1.888 -0.594 15.593 1.00 95.69 113 LEU A N 1
ATOM 796 C CA . LEU A 1 113 ? -0.796 -0.016 14.807 1.00 95.69 113 LEU A CA 1
ATOM 797 C C . LEU A 1 113 ? -0.710 -0.631 13.409 1.00 95.69 113 LEU A C 1
ATOM 799 O O . LEU A 1 113 ? -0.636 0.092 12.423 1.00 95.69 113 LEU A O 1
ATOM 803 N N . VAL A 1 114 ? -0.701 -1.964 13.320 1.00 96.62 114 VAL A N 1
ATOM 804 C CA . VAL A 1 114 ? -0.424 -2.684 12.060 1.00 96.62 114 VAL A CA 1
ATOM 805 C C . VAL A 1 114 ? -1.673 -3.265 11.394 1.00 96.62 114 VAL A C 1
ATOM 807 O O . VAL A 1 114 ? -1.603 -3.749 10.268 1.00 96.62 114 VAL A O 1
ATOM 810 N N . GLY A 1 115 ? -2.827 -3.242 12.069 1.00 97.12 115 GLY A N 1
ATOM 811 C CA . GLY A 1 115 ? -4.040 -3.920 11.606 1.00 97.12 115 GLY A CA 1
ATOM 812 C C . GLY A 1 115 ? -4.618 -3.338 10.321 1.00 97.12 115 GLY A C 1
ATOM 813 O O . GLY A 1 115 ? -5.053 -4.101 9.467 1.00 97.12 115 GLY A O 1
ATOM 814 N N . ALA A 1 116 ? -4.571 -2.013 10.146 1.00 98.31 116 ALA A N 1
ATOM 815 C CA . ALA A 1 116 ? -5.030 -1.375 8.912 1.00 98.31 116 ALA A CA 1
ATOM 816 C C . ALA A 1 116 ? -4.235 -1.870 7.695 1.00 98.31 116 ALA A C 1
ATOM 818 O O . ALA A 1 116 ? -4.828 -2.280 6.702 1.00 98.31 116 ALA A O 1
ATOM 819 N N . ALA A 1 117 ? -2.906 -1.929 7.810 1.00 97.31 117 ALA A N 1
ATOM 820 C CA . ALA A 1 117 ? -2.035 -2.465 6.770 1.00 97.31 117 ALA A CA 1
ATOM 821 C C . ALA A 1 117 ? -2.260 -3.962 6.518 1.00 97.31 117 ALA A C 1
ATOM 823 O O . ALA A 1 117 ? -2.317 -4.386 5.371 1.00 97.31 117 ALA A O 1
ATOM 824 N N . ALA A 1 118 ? -2.432 -4.761 7.573 1.00 98.06 118 ALA A N 1
ATOM 825 C CA . ALA A 1 118 ? -2.667 -6.196 7.433 1.00 98.06 118 ALA A CA 1
ATOM 826 C C . ALA A 1 118 ? -3.999 -6.509 6.728 1.00 98.06 118 ALA A C 1
ATOM 828 O O . ALA A 1 118 ? -4.053 -7.384 5.867 1.00 98.06 118 ALA A O 1
ATOM 829 N N . HIS A 1 119 ? -5.064 -5.777 7.064 1.00 98.50 119 HIS A N 1
ATOM 830 C CA . HIS A 1 119 ? -6.355 -5.890 6.384 1.00 98.50 119 HIS A CA 1
ATOM 831 C C . HIS A 1 119 ? -6.288 -5.381 4.937 1.00 98.50 119 HIS A C 1
ATOM 833 O O . HIS A 1 119 ? -6.834 -6.027 4.047 1.00 98.50 119 HIS A O 1
ATOM 839 N N . ALA A 1 120 ? -5.577 -4.277 4.679 1.00 97.56 120 ALA A N 1
ATOM 840 C CA . ALA A 1 120 ? -5.365 -3.771 3.323 1.00 97.56 120 ALA A CA 1
ATOM 841 C C . ALA A 1 120 ? -4.615 -4.794 2.456 1.00 97.56 120 ALA A C 1
ATOM 843 O O . ALA A 1 120 ? -5.085 -5.149 1.379 1.00 97.56 120 ALA A O 1
ATOM 844 N N . ALA A 1 121 ? -3.509 -5.346 2.960 1.00 95.12 121 ALA A N 1
ATOM 845 C CA . ALA A 1 121 ? -2.763 -6.405 2.288 1.00 95.12 121 ALA A CA 1
ATOM 846 C C . ALA A 1 121 ? -3.652 -7.621 1.986 1.00 95.12 121 ALA A C 1
ATOM 848 O O . ALA A 1 121 ? -3.647 -8.114 0.860 1.00 95.12 121 ALA A O 1
ATOM 849 N N . ARG A 1 122 ? -4.481 -8.056 2.947 1.00 97.94 122 ARG A N 1
ATOM 850 C CA . ARG A 1 122 ? -5.412 -9.170 2.727 1.00 97.94 122 ARG A CA 1
ATOM 851 C C . ARG A 1 122 ? -6.463 -8.862 1.658 1.00 97.94 122 ARG A C 1
ATOM 853 O O . ARG A 1 122 ? -6.808 -9.749 0.882 1.00 97.94 122 ARG A O 1
ATOM 860 N N . ALA A 1 123 ? -6.967 -7.631 1.606 1.00 96.75 123 ALA A N 1
ATOM 861 C CA . ALA A 1 123 ? -7.908 -7.209 0.572 1.00 96.75 123 ALA A CA 1
ATOM 862 C C . ALA A 1 123 ? -7.298 -7.341 -0.831 1.00 96.75 123 ALA A C 1
ATOM 864 O O . ALA A 1 123 ? -7.948 -7.864 -1.735 1.00 96.75 123 ALA A O 1
ATOM 865 N N . PHE A 1 124 ? -6.038 -6.934 -0.998 1.00 90.06 124 PHE A N 1
ATOM 866 C CA . PHE A 1 124 ? -5.329 -7.056 -2.270 1.00 90.06 124 PHE A CA 1
ATOM 867 C C . PHE A 1 124 ? -4.981 -8.502 -2.642 1.00 90.06 124 PHE A C 1
ATOM 869 O O . PHE A 1 124 ? -5.136 -8.857 -3.807 1.00 90.06 124 PHE A O 1
ATOM 876 N N . GLU A 1 125 ? -4.586 -9.351 -1.681 1.00 90.50 125 GLU A N 1
ATOM 877 C CA . GLU A 1 125 ? -4.426 -10.801 -1.922 1.00 90.50 125 GLU A CA 1
ATOM 878 C C . GLU A 1 125 ? -5.705 -11.390 -2.517 1.00 90.50 125 GLU A C 1
ATOM 880 O O . GLU A 1 125 ? -5.676 -12.033 -3.563 1.00 90.50 125 GLU A O 1
ATOM 885 N N . LEU A 1 126 ? -6.845 -11.128 -1.873 1.00 95.19 126 LEU A N 1
ATOM 886 C CA . LEU A 1 126 ? -8.144 -11.652 -2.287 1.00 95.19 126 LEU A CA 1
ATOM 887 C C . LEU A 1 126 ? -8.572 -11.117 -3.658 1.00 95.19 126 LEU A C 1
ATOM 889 O O . LEU A 1 126 ? -9.024 -11.894 -4.497 1.00 95.19 126 LEU A O 1
ATOM 893 N N . ALA A 1 127 ? -8.385 -9.819 -3.913 1.00 89.31 127 ALA A N 1
ATOM 894 C CA . ALA A 1 127 ? -8.672 -9.212 -5.214 1.00 89.31 127 ALA A CA 1
ATOM 895 C C . ALA A 1 127 ? -7.806 -9.800 -6.345 1.00 89.31 127 ALA A C 1
ATOM 897 O O . ALA A 1 127 ? -8.232 -9.832 -7.498 1.00 89.31 127 ALA A O 1
ATOM 898 N N . ALA A 1 128 ? -6.613 -10.299 -6.014 1.00 83.94 128 ALA A N 1
ATOM 899 C CA . ALA A 1 128 ? -5.697 -10.965 -6.934 1.00 83.94 128 ALA A CA 1
ATOM 900 C C . ALA A 1 128 ? -5.884 -12.495 -7.000 1.00 83.94 128 ALA A C 1
ATOM 902 O O . ALA A 1 128 ? -5.003 -13.196 -7.493 1.00 83.94 128 ALA A O 1
ATOM 903 N N . GLY A 1 129 ? -7.012 -13.031 -6.520 1.00 87.88 129 GLY A N 1
ATOM 904 C CA . GLY A 1 129 ? -7.279 -14.471 -6.555 1.00 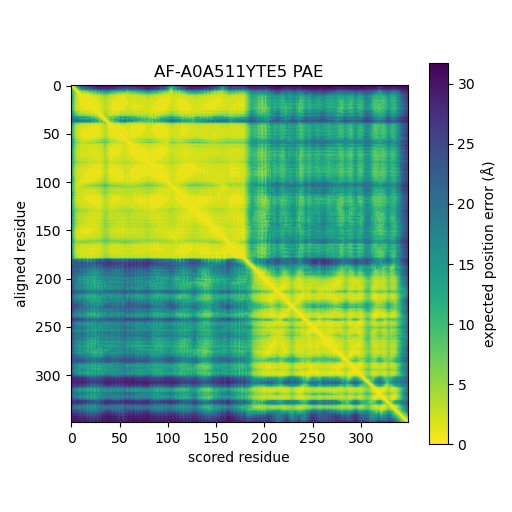87.88 129 GLY A CA 1
ATOM 905 C C . GLY A 1 129 ? -6.541 -15.263 -5.473 1.00 87.88 129 GLY A C 1
ATOM 906 O O . GLY A 1 129 ? -6.150 -16.400 -5.714 1.00 87.88 129 GLY A O 1
ATOM 907 N N . ASP A 1 130 ? -6.374 -14.663 -4.293 1.00 87.94 130 ASP A N 1
ATOM 908 C CA . ASP A 1 130 ? -5.683 -15.231 -3.126 1.00 87.94 130 ASP A CA 1
ATOM 909 C C . ASP A 1 130 ? -4.159 -15.395 -3.315 1.00 87.94 130 ASP A C 1
ATOM 911 O O . ASP A 1 130 ? -3.528 -16.269 -2.722 1.00 87.94 130 ASP A O 1
ATOM 915 N N . ASP A 1 131 ? -3.542 -14.536 -4.137 1.00 79.88 131 ASP A N 1
ATOM 916 C CA . ASP A 1 131 ? -2.092 -14.540 -4.359 1.00 79.88 131 ASP A CA 1
ATOM 917 C C . ASP A 1 131 ? -1.344 -13.902 -3.179 1.00 79.88 131 ASP A C 1
ATOM 919 O O . ASP A 1 131 ? -1.225 -12.679 -3.059 1.00 79.88 131 ASP A O 1
ATOM 923 N N . GLU A 1 132 ? -0.783 -14.753 -2.320 1.00 80.38 132 GLU A N 1
ATOM 924 C CA . GLU A 1 132 ? -0.007 -14.365 -1.139 1.00 80.38 132 GLU A CA 1
ATOM 925 C C . GLU A 1 132 ? 1.163 -13.408 -1.426 1.00 80.38 132 GLU A C 1
ATOM 927 O O . GLU A 1 132 ? 1.570 -12.639 -0.549 1.00 80.38 132 GLU A O 1
ATOM 932 N N . ARG A 1 133 ? 1.716 -13.425 -2.646 1.00 72.31 133 ARG A N 1
ATOM 933 C CA . ARG A 1 133 ? 2.832 -12.546 -3.026 1.00 72.31 133 ARG A CA 1
ATOM 934 C C . ARG A 1 133 ? 2.397 -11.084 -3.066 1.00 72.31 133 ARG A C 1
ATOM 936 O O . ARG A 1 133 ? 3.187 -10.210 -2.716 1.00 72.31 133 ARG A O 1
ATOM 943 N N . ILE A 1 134 ? 1.143 -10.826 -3.439 1.00 76.25 134 ILE A N 1
ATOM 944 C CA . ILE A 1 134 ? 0.554 -9.483 -3.452 1.00 76.25 134 ILE A CA 1
ATOM 945 C C . ILE A 1 134 ? 0.398 -8.959 -2.024 1.00 76.25 134 ILE A C 1
ATOM 947 O O . ILE A 1 134 ? 0.763 -7.821 -1.734 1.00 76.25 134 ILE A O 1
ATOM 951 N N . GLY A 1 135 ? -0.072 -9.789 -1.093 1.00 80.12 135 GLY A N 1
ATOM 952 C CA . GLY A 1 135 ? -0.197 -9.381 0.308 1.00 80.12 135 GLY A CA 1
ATOM 953 C C . GLY A 1 135 ? 1.142 -9.080 0.950 1.00 80.12 135 GLY A C 1
ATOM 954 O O . GLY A 1 135 ? 1.286 -8.054 1.617 1.00 80.12 135 GLY A O 1
ATOM 955 N N . TYR A 1 136 ? 2.144 -9.924 0.698 1.00 77.69 136 TYR A N 1
ATOM 956 C CA . TYR A 1 136 ? 3.498 -9.655 1.164 1.00 77.69 136 TYR A CA 1
ATOM 957 C C . TYR A 1 136 ? 4.055 -8.354 0.567 1.00 77.69 136 TYR A C 1
ATOM 959 O O . TYR A 1 136 ? 4.576 -7.524 1.311 1.00 77.69 136 TYR A O 1
ATOM 967 N N . ALA A 1 137 ? 3.873 -8.115 -0.738 1.00 72.94 137 ALA A N 1
ATOM 968 C CA . ALA A 1 137 ? 4.252 -6.858 -1.386 1.00 72.94 137 ALA A CA 1
ATOM 969 C C . ALA A 1 137 ? 3.625 -5.634 -0.692 1.00 72.94 137 ALA A C 1
ATOM 971 O O . ALA A 1 137 ? 4.322 -4.666 -0.387 1.00 72.94 137 ALA A O 1
ATOM 972 N N . HIS A 1 138 ? 2.336 -5.693 -0.349 1.00 83.81 138 HIS A N 1
ATOM 973 C CA . HIS A 1 138 ? 1.670 -4.613 0.385 1.00 83.81 138 HIS A CA 1
ATOM 974 C C . HIS A 1 138 ? 2.149 -4.475 1.836 1.00 83.81 138 HIS A C 1
ATOM 976 O O . HIS A 1 138 ? 2.257 -3.355 2.332 1.00 83.81 138 HIS A O 1
ATOM 982 N N . VAL A 1 139 ? 2.502 -5.569 2.517 1.00 86.06 139 VAL A N 1
ATOM 983 C CA . VAL A 1 139 ? 3.169 -5.511 3.830 1.00 86.06 139 VAL A CA 1
ATOM 984 C C . VAL A 1 139 ? 4.514 -4.788 3.725 1.00 86.06 139 VAL A C 1
ATOM 986 O O . VAL A 1 139 ? 4.844 -3.960 4.578 1.00 86.06 139 VAL A O 1
ATOM 989 N N . VAL A 1 140 ? 5.275 -5.047 2.662 1.00 77.25 140 VAL A N 1
ATOM 990 C CA . VAL A 1 140 ? 6.525 -4.336 2.388 1.00 77.25 140 VAL A CA 1
ATOM 991 C C . VAL A 1 140 ? 6.275 -2.853 2.107 1.00 77.25 140 VAL A C 1
ATOM 993 O O . VAL A 1 140 ? 6.943 -2.008 2.697 1.00 77.25 140 VAL A O 1
ATOM 996 N N . ARG A 1 141 ? 5.285 -2.496 1.285 1.00 78.12 141 ARG A N 1
ATOM 997 C CA . ARG A 1 141 ? 4.947 -1.082 1.042 1.00 78.12 141 ARG A CA 1
ATOM 998 C C . ARG A 1 141 ? 4.493 -0.371 2.316 1.00 78.12 141 ARG A C 1
ATOM 1000 O O . ARG A 1 141 ? 4.955 0.729 2.606 1.00 78.12 141 ARG A O 1
ATOM 1007 N N . ALA A 1 142 ? 3.690 -1.028 3.152 1.00 88.94 142 ALA A N 1
ATOM 1008 C CA . ALA A 1 142 ? 3.300 -0.492 4.452 1.00 88.94 142 ALA A CA 1
ATOM 1009 C C . ALA A 1 142 ? 4.515 -0.218 5.355 1.00 88.94 142 ALA A C 1
ATOM 1011 O O . ALA A 1 142 ? 4.520 0.748 6.109 1.00 88.94 142 ALA A O 1
ATOM 1012 N N . ARG A 1 143 ? 5.596 -1.002 5.267 1.00 86.94 143 ARG A N 1
ATOM 1013 C CA . ARG A 1 143 ? 6.841 -0.674 5.977 1.00 86.94 143 ARG A CA 1
ATOM 1014 C C . ARG A 1 143 ? 7.413 0.683 5.533 1.00 86.94 143 ARG A C 1
ATOM 1016 O O . ARG A 1 143 ? 7.858 1.438 6.397 1.00 86.94 143 ARG A O 1
ATOM 1023 N N . LEU A 1 144 ? 7.370 0.995 4.240 1.00 78.12 144 LEU A N 1
ATOM 1024 C CA . LEU A 1 144 ? 7.898 2.239 3.660 1.00 78.12 144 LEU A CA 1
ATOM 1025 C C . LEU A 1 144 ? 7.071 3.469 4.079 1.00 78.12 144 LEU A C 1
ATOM 1027 O O . LEU A 1 144 ? 7.620 4.545 4.287 1.00 78.12 144 LEU A O 1
ATOM 1031 N N . LEU A 1 145 ? 5.764 3.294 4.302 1.00 84.06 145 LEU A N 1
ATOM 1032 C CA . LEU A 1 145 ? 4.866 4.352 4.791 1.00 84.06 145 LEU A CA 1
ATOM 1033 C C . LEU A 1 145 ? 5.050 4.681 6.286 1.00 84.06 145 LEU A C 1
ATOM 1035 O O . LEU A 1 145 ? 4.541 5.694 6.775 1.00 84.06 145 LEU A O 1
ATOM 1039 N N . ALA A 1 146 ? 5.730 3.822 7.050 1.00 89.19 146 ALA A N 1
ATOM 1040 C CA . ALA A 1 146 ? 5.855 3.986 8.491 1.00 89.19 146 ALA A CA 1
ATOM 1041 C C . ALA A 1 146 ? 6.949 4.996 8.862 1.00 89.19 146 ALA A C 1
ATOM 1043 O O . ALA A 1 146 ? 8.145 4.714 8.772 1.00 89.19 146 ALA A O 1
ATOM 1044 N N . SER A 1 147 ? 6.537 6.153 9.383 1.00 87.38 147 SER A N 1
ATOM 1045 C CA . SER A 1 147 ? 7.470 7.171 9.871 1.00 87.38 147 SER A CA 1
ATOM 1046 C C . SER A 1 147 ? 8.315 6.674 11.061 1.00 87.38 147 SER A C 1
ATOM 1048 O O . SER A 1 147 ? 7.915 5.746 11.780 1.00 87.38 147 SER A O 1
ATOM 1050 N N . PRO A 1 148 ? 9.462 7.318 11.360 1.00 87.25 148 PRO A N 1
ATOM 1051 C CA . PRO A 1 148 ? 10.250 6.997 12.551 1.00 87.25 148 PRO A CA 1
ATOM 1052 C C . PRO A 1 148 ? 9.428 7.030 13.848 1.00 87.25 148 PRO A C 1
ATOM 1054 O O . PRO A 1 148 ? 9.616 6.177 14.713 1.00 87.25 148 PRO A O 1
ATOM 1057 N N . ALA A 1 149 ? 8.462 7.951 13.957 1.00 91.75 149 ALA A N 1
ATOM 1058 C CA . ALA A 1 149 ? 7.567 8.039 15.109 1.00 91.75 149 ALA A CA 1
ATOM 1059 C C . ALA A 1 149 ? 6.721 6.766 15.284 1.00 91.75 149 ALA A C 1
ATOM 1061 O O . ALA A 1 149 ? 6.626 6.251 16.394 1.00 91.75 149 ALA A O 1
ATOM 1062 N N . VAL A 1 150 ? 6.184 6.193 14.200 1.00 95.25 150 VAL A N 1
ATOM 1063 C CA . VAL A 1 150 ? 5.414 4.933 14.250 1.00 95.25 150 VAL A CA 1
ATOM 1064 C C . VAL A 1 150 ? 6.265 3.797 14.812 1.00 95.25 150 VAL A C 1
ATOM 1066 O O . VAL A 1 150 ? 5.810 3.046 15.674 1.00 95.25 150 VAL A O 1
ATOM 1069 N N . ARG A 1 151 ? 7.525 3.694 14.375 1.00 93.38 151 ARG A N 1
ATOM 1070 C CA . ARG A 1 151 ? 8.464 2.672 14.866 1.00 93.38 151 ARG A CA 1
ATOM 1071 C C . ARG A 1 151 ? 8.797 2.863 16.342 1.00 93.38 151 ARG A C 1
ATOM 1073 O O . ARG A 1 151 ? 8.871 1.883 17.078 1.00 93.38 151 ARG A O 1
ATOM 1080 N N . VAL A 1 152 ? 8.983 4.113 16.768 1.00 92.69 152 VAL A N 1
ATOM 1081 C CA . VAL A 1 152 ? 9.227 4.469 18.172 1.00 92.69 152 VAL A CA 1
ATOM 1082 C C . VAL A 1 152 ? 8.018 4.134 19.044 1.00 92.69 152 VAL A C 1
ATOM 1084 O O . VAL A 1 152 ? 8.198 3.664 20.161 1.00 92.69 152 VAL A O 1
ATOM 1087 N N . VAL A 1 153 ? 6.789 4.339 18.565 1.00 95.81 153 VAL A N 1
ATOM 1088 C CA . VAL A 1 153 ? 5.589 3.925 19.306 1.00 95.81 153 VAL A CA 1
ATOM 1089 C C . VAL A 1 153 ? 5.500 2.402 19.358 1.00 95.81 153 VAL A C 1
ATOM 1091 O O . VAL A 1 153 ? 5.309 1.849 20.438 1.00 95.81 153 VAL A O 1
ATOM 1094 N N . LEU A 1 154 ? 5.694 1.714 18.228 1.00 95.62 154 LEU A N 1
ATOM 1095 C CA . LEU A 1 154 ? 5.635 0.252 18.149 1.00 95.62 154 LEU A CA 1
ATOM 1096 C C . LEU A 1 154 ? 6.651 -0.428 19.075 1.00 95.62 154 LEU A C 1
ATOM 1098 O O . LEU A 1 154 ? 6.318 -1.425 19.715 1.00 95.62 154 LEU A O 1
ATOM 1102 N N . SER A 1 155 ? 7.867 0.115 19.188 1.00 93.50 155 SER A N 1
ATOM 1103 C CA . SER A 1 155 ? 8.920 -0.459 20.034 1.00 93.50 155 SER A CA 1
ATOM 1104 C C . SER A 1 155 ? 8.581 -0.444 21.527 1.00 93.50 155 SER A C 1
ATOM 1106 O O . SER A 1 155 ? 9.157 -1.227 22.280 1.00 93.50 155 SER A O 1
ATOM 1108 N N . ARG A 1 156 ? 7.618 0.387 21.954 1.00 95.06 156 ARG A N 1
ATOM 1109 C CA . ARG A 1 156 ? 7.115 0.419 23.335 1.00 95.06 156 ARG A CA 1
ATOM 1110 C C . ARG A 1 156 ? 6.169 -0.750 23.645 1.00 95.06 156 ARG A C 1
ATOM 1112 O O . ARG A 1 156 ? 5.970 -1.052 24.816 1.00 95.06 156 ARG A O 1
ATOM 1119 N N . TYR A 1 157 ? 5.598 -1.410 22.632 1.00 94.62 157 TYR A N 1
ATOM 1120 C CA . TYR A 1 157 ? 4.698 -2.558 22.799 1.00 94.62 157 TYR A CA 1
ATOM 1121 C C . TYR A 1 157 ? 5.440 -3.895 22.622 1.00 94.62 157 TYR A C 1
ATOM 1123 O O . TYR A 1 157 ? 6.381 -3.975 21.818 1.00 94.62 157 TYR A O 1
ATOM 1131 N N . PRO A 1 158 ? 4.976 -4.977 23.286 1.00 94.06 158 PRO A N 1
ATOM 1132 C CA . PRO A 1 158 ? 5.409 -6.340 22.978 1.00 94.06 158 PRO A CA 1
ATOM 1133 C C . PRO A 1 158 ? 5.195 -6.695 21.501 1.00 94.06 158 PRO A C 1
ATOM 1135 O O . PRO A 1 158 ? 4.437 -6.023 20.802 1.00 94.06 158 PRO A O 1
ATOM 1138 N N . ALA A 1 159 ? 5.836 -7.769 21.034 1.00 93.56 159 ALA A N 1
ATOM 1139 C CA . ALA A 1 159 ? 5.647 -8.278 19.675 1.00 93.56 159 ALA A CA 1
ATOM 1140 C C . ALA A 1 159 ? 4.176 -8.632 19.390 1.00 93.56 159 ALA A C 1
ATOM 1142 O O . ALA A 1 159 ? 3.411 -8.969 20.304 1.00 93.56 159 ALA A O 1
ATOM 1143 N N . ALA A 1 160 ? 3.785 -8.566 18.116 1.00 93.19 160 ALA A N 1
ATOM 1144 C CA . ALA A 1 160 ? 2.434 -8.915 17.690 1.00 93.19 160 ALA A CA 1
ATOM 1145 C C . ALA A 1 160 ? 2.056 -10.350 18.132 1.00 93.19 160 ALA A C 1
ATOM 1147 O O . ALA A 1 160 ? 2.866 -11.274 18.009 1.00 93.19 160 ALA A O 1
ATOM 1148 N N . PRO A 1 161 ? 0.827 -10.573 18.637 1.00 91.06 161 PRO A N 1
ATOM 1149 C CA . PRO A 1 161 ? 0.429 -11.865 19.177 1.00 91.06 161 PRO A CA 1
ATOM 1150 C C . PRO A 1 161 ? 0.232 -12.909 18.069 1.00 91.06 161 PRO A C 1
ATOM 1152 O O . PRO A 1 161 ? -0.040 -12.593 16.905 1.00 91.06 161 PRO A O 1
ATOM 1155 N N . GLY A 1 162 ? 0.324 -14.184 18.452 1.00 91.56 162 GLY A N 1
ATOM 1156 C CA . GLY A 1 162 ? -0.075 -15.302 17.595 1.00 91.56 162 GLY A CA 1
ATOM 1157 C C . GLY A 1 162 ? -1.584 -15.324 17.299 1.00 91.56 162 GLY A C 1
ATOM 1158 O O . GLY A 1 162 ? -2.378 -14.656 17.963 1.00 91.56 162 GLY A O 1
ATOM 1159 N N . GLY A 1 163 ? -1.985 -16.127 16.308 1.00 92.88 163 GLY A N 1
ATOM 1160 C CA . GLY A 1 163 ? -3.384 -16.289 15.887 1.00 92.88 163 GLY A CA 1
ATOM 1161 C C . GLY A 1 163 ? -3.851 -15.253 14.855 1.00 92.88 163 GLY A C 1
ATOM 1162 O O . GLY A 1 163 ? -3.032 -14.590 14.220 1.00 92.88 163 GLY A O 1
ATOM 1163 N N . GLY A 1 164 ? -5.171 -15.133 14.666 1.00 89.88 164 GLY A N 1
ATOM 1164 C CA . GLY A 1 164 ? -5.786 -14.157 13.748 1.00 89.88 164 GLY A CA 1
ATOM 1165 C C . GLY A 1 164 ? -5.816 -14.552 12.264 1.00 89.88 164 GLY A C 1
ATOM 1166 O O . GLY A 1 164 ? -6.092 -13.695 11.429 1.00 89.88 164 GLY A O 1
ATOM 1167 N N . GLY A 1 165 ? -5.534 -15.818 11.935 1.00 95.56 165 GLY A N 1
ATOM 1168 C CA . GLY A 1 165 ? -5.512 -16.319 10.555 1.00 95.56 165 GLY A CA 1
ATOM 1169 C C . GLY A 1 165 ? -4.522 -15.563 9.665 1.00 95.56 165 GLY A C 1
ATOM 1170 O O . GLY A 1 165 ? -3.526 -15.026 10.160 1.00 95.56 165 GLY A O 1
ATOM 1171 N N . ARG A 1 166 ? -4.835 -15.472 8.366 1.00 96.75 166 ARG A N 1
ATOM 1172 C CA . ARG A 1 166 ? -3.973 -14.819 7.372 1.00 96.75 166 ARG A CA 1
ATOM 1173 C C . ARG A 1 166 ? -3.689 -13.346 7.682 1.00 96.75 166 ARG A C 1
ATOM 1175 O O . ARG A 1 166 ? -2.548 -12.907 7.610 1.00 96.75 166 ARG A O 1
ATOM 1182 N N . VAL A 1 167 ? -4.691 -12.588 8.131 1.00 97.56 167 VAL A N 1
ATOM 1183 C CA . VAL A 1 167 ? -4.492 -11.189 8.563 1.00 97.56 167 VAL A CA 1
ATOM 1184 C C . VAL A 1 167 ? -3.517 -11.109 9.742 1.00 97.56 167 VAL A C 1
ATOM 1186 O O . VAL A 1 167 ? -2.663 -10.227 9.796 1.00 97.56 167 VAL A O 1
ATOM 1189 N N . GLY A 1 168 ? -3.607 -12.045 10.690 1.00 96.38 168 GLY A N 1
ATOM 1190 C CA . GLY A 1 168 ? -2.664 -12.129 11.802 1.00 96.38 168 GLY A CA 1
ATOM 1191 C C . GLY A 1 168 ? -1.229 -12.428 11.355 1.00 96.38 168 GLY A C 1
ATOM 1192 O O . GLY A 1 168 ? -0.289 -11.897 11.942 1.00 96.38 168 GLY A O 1
ATOM 1193 N N . GLU A 1 169 ? -1.045 -13.246 10.317 1.00 95.25 169 GLU A N 1
ATOM 1194 C CA . GLU A 1 169 ? 0.268 -13.499 9.705 1.00 95.25 169 GLU A CA 1
ATOM 1195 C C . GLU A 1 169 ? 0.851 -12.234 9.077 1.00 95.25 169 GLU A C 1
ATOM 1197 O O . GLU A 1 169 ? 1.965 -11.852 9.434 1.00 95.25 169 GLU A O 1
ATOM 1202 N N . LEU A 1 170 ? 0.077 -11.539 8.239 1.00 95.12 170 LEU A N 1
ATOM 1203 C CA . LEU A 1 170 ? 0.478 -10.275 7.611 1.00 95.12 170 LEU A CA 1
ATOM 1204 C C . LEU A 1 170 ? 0.826 -9.205 8.663 1.00 95.12 170 LEU A C 1
ATOM 1206 O O . LEU A 1 170 ? 1.839 -8.515 8.555 1.00 95.12 170 LEU A O 1
ATOM 1210 N N . ALA A 1 171 ? 0.046 -9.121 9.747 1.00 96.75 171 ALA A N 1
ATOM 1211 C CA . ALA A 1 171 ? 0.328 -8.229 10.872 1.00 96.75 171 ALA A CA 1
ATOM 1212 C C . ALA A 1 171 ? 1.670 -8.547 11.557 1.00 96.75 171 ALA A C 1
ATOM 1214 O O . ALA A 1 171 ? 2.426 -7.630 11.880 1.00 96.75 171 ALA A O 1
ATOM 1215 N N . ARG A 1 172 ? 1.992 -9.831 11.769 1.00 94.25 172 ARG A N 1
ATOM 1216 C CA . ARG A 1 172 ? 3.278 -10.259 12.354 1.00 94.25 172 ARG A CA 1
ATOM 1217 C C . ARG A 1 172 ? 4.457 -10.036 11.409 1.00 94.25 172 ARG A C 1
ATOM 1219 O O . ARG A 1 172 ? 5.543 -9.685 11.874 1.00 94.25 172 ARG A O 1
ATOM 1226 N N . GLN A 1 173 ? 4.259 -10.216 10.104 1.00 89.81 173 GLN A N 1
ATOM 1227 C CA . GLN A 1 173 ? 5.271 -9.894 9.098 1.00 89.81 173 GLN A CA 1
ATOM 1228 C C . GLN A 1 173 ? 5.599 -8.395 9.136 1.00 89.81 173 GLN A C 1
ATOM 1230 O O . GLN A 1 173 ? 6.770 -8.035 9.262 1.00 89.81 173 GLN A O 1
ATOM 1235 N N . LEU A 1 174 ? 4.581 -7.525 9.143 1.00 93.88 174 LEU A N 1
ATOM 1236 C CA . LEU A 1 174 ? 4.785 -6.080 9.255 1.00 93.88 174 LEU A CA 1
ATOM 1237 C C . LEU A 1 174 ? 5.429 -5.679 10.592 1.00 93.88 174 LEU A C 1
ATOM 1239 O O . LEU A 1 174 ? 6.380 -4.903 10.593 1.00 93.88 174 LEU A O 1
ATOM 1243 N N . ASP A 1 175 ? 4.972 -6.228 11.723 1.00 95.06 175 ASP A N 1
ATOM 1244 C CA . ASP A 1 175 ? 5.579 -5.984 13.044 1.00 95.06 175 ASP A CA 1
ATOM 1245 C C . ASP A 1 175 ? 7.077 -6.334 13.043 1.00 95.06 175 ASP A C 1
ATOM 1247 O O . ASP A 1 175 ? 7.908 -5.541 13.490 1.00 95.06 175 ASP A O 1
ATOM 1251 N N . THR A 1 176 ? 7.439 -7.473 12.447 1.00 89.62 176 THR A N 1
ATOM 1252 C CA . THR A 1 176 ? 8.837 -7.896 12.298 1.00 89.62 176 THR A CA 1
ATOM 1253 C C . THR A 1 176 ? 9.632 -6.906 11.447 1.00 89.62 176 THR A C 1
ATOM 1255 O O . THR A 1 176 ? 10.707 -6.471 11.862 1.00 89.62 176 THR A O 1
ATOM 1258 N N . LEU A 1 177 ? 9.110 -6.505 10.282 1.00 85.25 177 LEU A N 1
ATOM 1259 C CA . LEU A 1 177 ? 9.773 -5.546 9.389 1.00 85.25 177 LEU A CA 1
ATOM 1260 C C . LEU A 1 177 ? 9.961 -4.172 10.046 1.00 85.25 177 LEU A C 1
ATOM 1262 O O . LEU A 1 177 ? 11.029 -3.572 9.920 1.00 85.25 177 LEU A O 1
ATOM 1266 N N . LEU A 1 178 ? 8.957 -3.679 10.776 1.00 89.25 178 LEU A N 1
ATOM 1267 C CA . LEU A 1 178 ? 9.006 -2.379 11.449 1.00 89.25 178 LEU A CA 1
ATOM 1268 C C . LEU A 1 178 ? 10.057 -2.333 12.569 1.00 89.25 178 LEU A C 1
ATOM 1270 O O . LEU A 1 178 ? 10.681 -1.285 12.792 1.00 89.25 178 LEU A O 1
ATOM 1274 N N . ARG A 1 179 ? 10.260 -3.474 13.241 1.00 88.50 179 ARG A N 1
ATOM 1275 C CA . ARG A 1 179 ? 11.225 -3.659 14.334 1.00 88.50 179 ARG A CA 1
ATOM 1276 C C . ARG A 1 179 ? 12.653 -3.922 13.870 1.00 88.50 179 ARG A C 1
ATOM 1278 O O . ARG A 1 179 ? 13.568 -3.740 14.671 1.00 88.50 179 ARG A O 1
ATOM 1285 N N . ARG A 1 180 ? 12.879 -4.310 12.609 1.00 80.38 180 ARG A N 1
ATOM 1286 C CA . ARG A 1 180 ? 14.242 -4.397 12.063 1.00 80.38 180 ARG A CA 1
ATOM 1287 C C . ARG A 1 180 ? 14.922 -3.026 12.155 1.00 80.38 180 ARG A C 1
ATOM 1289 O O . ARG A 1 180 ? 14.289 -1.982 11.941 1.00 80.38 180 ARG A O 1
ATOM 1296 N N . ALA A 1 181 ? 16.204 -3.035 12.524 1.00 56.91 181 ALA A N 1
ATOM 1297 C CA . ALA A 1 181 ? 17.027 -1.832 12.569 1.00 56.91 181 ALA A CA 1
ATOM 1298 C C . ALA A 1 181 ? 17.051 -1.168 11.186 1.00 56.91 181 ALA A C 1
ATOM 1300 O O . ALA A 1 181 ? 16.983 -1.844 10.162 1.00 56.91 181 ALA A O 1
ATOM 1301 N N . GLU A 1 182 ? 17.103 0.163 11.168 1.00 53.28 182 GLU A N 1
ATOM 1302 C CA . GLU A 1 182 ? 17.331 0.890 9.917 1.00 53.28 182 GLU A CA 1
ATOM 1303 C C . GLU A 1 182 ? 18.736 0.535 9.414 1.00 53.28 182 GLU A C 1
ATOM 1305 O O . GLU A 1 182 ? 19.648 0.432 10.246 1.00 53.28 182 GLU A O 1
ATOM 1310 N N . PRO A 1 183 ? 18.934 0.290 8.109 1.00 46.03 183 PRO A N 1
ATOM 1311 C CA . PRO A 1 183 ? 20.262 -0.021 7.607 1.00 46.03 183 PRO A CA 1
ATOM 1312 C C . PRO A 1 183 ? 21.233 1.137 7.923 1.00 46.03 183 PRO A C 1
ATOM 1314 O O . PRO A 1 183 ? 20.833 2.305 7.932 1.00 46.03 183 PRO A O 1
ATOM 1317 N N . PRO A 1 184 ? 22.504 0.834 8.247 1.00 39.44 184 PRO A N 1
ATOM 1318 C CA . PRO A 1 184 ? 23.491 1.846 8.615 1.00 39.44 184 PRO A CA 1
ATOM 1319 C C . PRO A 1 184 ? 23.728 2.852 7.476 1.00 39.44 184 PRO A C 1
ATOM 1321 O O . PRO A 1 184 ? 23.545 2.539 6.307 1.00 39.44 184 PRO A O 1
ATOM 1324 N N . ARG A 1 185 ? 24.201 4.061 7.819 1.00 43.34 185 ARG A N 1
ATOM 1325 C CA . ARG A 1 185 ? 24.475 5.173 6.877 1.00 43.34 185 ARG A CA 1
ATOM 1326 C C . ARG A 1 185 ? 25.571 4.890 5.832 1.00 43.34 185 ARG A C 1
ATOM 1328 O O . ARG A 1 185 ? 25.816 5.729 4.974 1.00 43.34 185 ARG A O 1
ATOM 1335 N N . SER A 1 186 ? 26.256 3.754 5.916 1.00 46.69 186 SER A N 1
ATOM 1336 C CA . SER A 1 186 ? 27.303 3.341 4.976 1.00 46.69 186 SER A CA 1
ATOM 1337 C C . SER A 1 186 ? 26.702 2.479 3.858 1.00 46.69 186 SER A C 1
ATOM 1339 O O . SER A 1 186 ? 25.816 1.680 4.164 1.00 46.69 186 SER A O 1
ATOM 1341 N N . PRO A 1 187 ? 27.194 2.559 2.603 1.00 51.09 187 PRO A N 1
ATOM 1342 C CA . PRO A 1 187 ? 26.779 1.645 1.541 1.00 51.09 187 PRO A CA 1
ATOM 1343 C C . PRO A 1 187 ? 26.949 0.199 2.009 1.00 51.09 187 PRO A C 1
ATOM 1345 O O . PRO A 1 187 ? 28.066 -0.237 2.299 1.00 51.09 187 PRO A O 1
ATOM 1348 N N . ARG A 1 188 ? 25.842 -0.534 2.125 1.00 61.94 188 ARG A N 1
ATOM 1349 C CA . ARG A 1 188 ? 25.861 -1.954 2.477 1.00 61.94 188 ARG A CA 1
ATOM 1350 C C . ARG A 1 188 ? 25.693 -2.768 1.199 1.00 61.94 188 ARG A C 1
ATOM 1352 O O . ARG A 1 188 ? 24.878 -2.435 0.338 1.00 61.94 188 ARG A O 1
ATOM 1359 N N . LEU A 1 189 ? 26.469 -3.842 1.097 1.00 58.06 189 LEU A N 1
ATOM 1360 C CA . LEU A 1 189 ? 26.197 -4.923 0.158 1.00 58.06 189 LEU A CA 1
ATOM 1361 C C . LEU A 1 189 ? 24.854 -5.544 0.524 1.00 58.06 189 LEU A C 1
ATOM 1363 O O . LEU A 1 189 ? 24.690 -6.008 1.655 1.00 58.06 189 LEU A O 1
ATOM 1367 N N . LEU A 1 190 ? 23.905 -5.502 -0.406 1.00 59.78 190 LEU A N 1
ATOM 1368 C CA . LEU A 1 190 ? 22.625 -6.158 -0.194 1.00 59.78 190 LEU A CA 1
ATOM 1369 C C . LEU A 1 190 ? 22.820 -7.672 -0.256 1.00 59.78 190 LEU A C 1
ATOM 1371 O O . LEU A 1 190 ? 23.499 -8.173 -1.155 1.00 59.78 190 LEU A O 1
ATOM 1375 N N . ASP A 1 191 ? 22.228 -8.393 0.695 1.00 60.72 191 ASP A N 1
ATOM 1376 C CA . ASP A 1 191 ? 22.004 -9.823 0.512 1.00 60.72 191 ASP A CA 1
ATOM 1377 C C . ASP A 1 191 ? 20.768 -10.049 -0.377 1.00 60.72 191 ASP A C 1
ATOM 1379 O O . ASP A 1 191 ? 20.016 -9.123 -0.694 1.00 60.72 191 ASP A O 1
ATOM 1383 N N . ALA A 1 192 ? 20.588 -11.282 -0.849 1.00 58.97 192 ALA A N 1
ATOM 1384 C CA . ALA A 1 192 ? 19.511 -11.612 -1.779 1.00 58.97 192 ALA A CA 1
ATOM 1385 C C . ALA A 1 192 ? 18.111 -11.345 -1.193 1.00 58.97 192 ALA A C 1
ATOM 1387 O O . ALA A 1 192 ? 17.186 -11.038 -1.949 1.00 58.97 192 ALA A O 1
ATOM 1388 N N . ASP A 1 193 ? 17.960 -11.414 0.131 1.00 59.00 193 ASP A N 1
ATOM 1389 C CA . ASP A 1 193 ? 16.682 -11.219 0.812 1.00 59.00 193 ASP A CA 1
ATOM 1390 C C . ASP A 1 193 ? 16.304 -9.733 0.864 1.00 59.00 193 ASP A C 1
ATOM 1392 O O . ASP A 1 193 ? 15.155 -9.392 0.579 1.00 59.00 193 ASP A O 1
ATOM 1396 N N . ASP A 1 194 ? 17.263 -8.842 1.145 1.00 60.91 194 ASP A N 1
ATOM 1397 C CA . ASP A 1 194 ? 17.056 -7.386 1.128 1.00 60.91 194 ASP A CA 1
ATOM 1398 C C . ASP A 1 194 ? 16.630 -6.888 -0.269 1.00 60.91 194 ASP A C 1
ATOM 1400 O O . ASP A 1 194 ? 15.748 -6.036 -0.409 1.00 60.9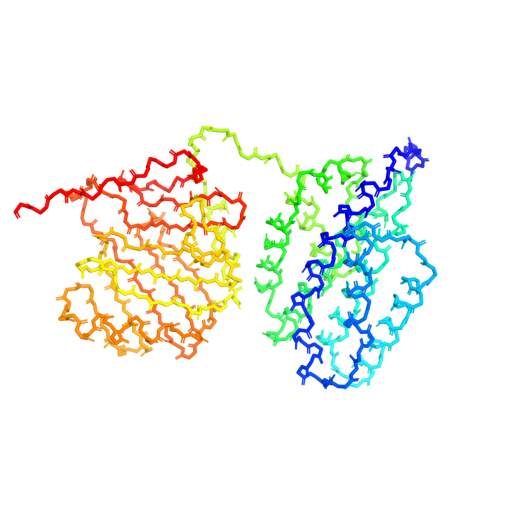1 194 ASP A O 1
ATOM 1404 N N . VAL A 1 195 ? 17.223 -7.449 -1.325 1.00 65.50 195 VAL A N 1
ATOM 1405 C CA . VAL A 1 195 ? 16.865 -7.118 -2.711 1.00 65.50 195 VAL A CA 1
ATOM 1406 C C . VAL A 1 195 ? 15.490 -7.671 -3.070 1.00 65.50 195 VAL A C 1
ATOM 1408 O O . VAL A 1 195 ? 14.652 -6.951 -3.614 1.00 65.50 195 VAL A O 1
ATOM 1411 N N . THR A 1 196 ? 15.243 -8.945 -2.760 1.00 66.69 196 THR A N 1
ATOM 1412 C CA . THR A 1 196 ? 13.960 -9.600 -3.041 1.00 66.69 196 THR A CA 1
ATOM 1413 C C . THR A 1 196 ? 12.815 -8.852 -2.363 1.00 66.69 196 THR A C 1
ATOM 1415 O O . THR A 1 196 ? 11.787 -8.611 -2.992 1.00 66.69 196 THR A O 1
ATOM 1418 N N . TRP A 1 197 ? 13.021 -8.408 -1.122 1.00 66.75 197 TRP A N 1
ATOM 1419 C CA . TRP A 1 197 ? 12.088 -7.576 -0.368 1.00 66.75 197 TRP A CA 1
ATOM 1420 C C . TRP A 1 197 ? 11.726 -6.280 -1.105 1.00 66.75 197 TRP A C 1
ATOM 1422 O O . TRP A 1 197 ? 10.550 -6.027 -1.370 1.00 66.75 197 TRP A O 1
ATOM 1432 N N . ALA A 1 198 ? 12.722 -5.473 -1.474 1.00 67.12 198 ALA A N 1
ATOM 1433 C CA . ALA A 1 198 ? 12.486 -4.174 -2.102 1.00 67.12 198 ALA A CA 1
ATOM 1434 C C . ALA A 1 198 ? 11.826 -4.305 -3.477 1.00 67.12 198 ALA A C 1
ATOM 1436 O O . ALA A 1 198 ? 10.963 -3.508 -3.840 1.00 67.12 198 ALA A O 1
ATOM 1437 N N . LEU A 1 199 ? 12.209 -5.331 -4.237 1.00 76.94 199 LEU A N 1
ATOM 1438 C CA . LEU A 1 199 ? 11.605 -5.590 -5.533 1.00 76.94 199 LEU A CA 1
ATOM 1439 C C . LEU A 1 199 ? 10.167 -6.089 -5.390 1.00 76.94 199 LEU A C 1
ATOM 1441 O O . LEU A 1 199 ? 9.300 -5.641 -6.133 1.00 76.94 199 LEU A O 1
ATOM 1445 N N . GLN A 1 200 ? 9.866 -6.943 -4.410 1.00 75.94 200 GLN A N 1
ATOM 1446 C CA . GLN A 1 200 ? 8.490 -7.386 -4.173 1.00 75.94 200 GLN A CA 1
ATOM 1447 C C . GLN A 1 200 ? 7.540 -6.218 -3.885 1.00 75.94 200 GLN A C 1
ATOM 1449 O O . GLN A 1 200 ? 6.387 -6.290 -4.295 1.00 75.94 200 GLN A O 1
ATOM 1454 N N . ALA A 1 201 ? 8.019 -5.111 -3.306 1.00 78.69 201 ALA A N 1
ATOM 1455 C CA . ALA A 1 201 ? 7.237 -3.885 -3.120 1.00 78.69 201 ALA A CA 1
ATOM 1456 C C . ALA A 1 201 ? 6.671 -3.296 -4.428 1.00 78.69 201 ALA A C 1
ATOM 1458 O O . ALA A 1 201 ? 5.691 -2.558 -4.388 1.00 78.69 201 ALA A O 1
ATOM 1459 N N . LEU A 1 202 ? 7.278 -3.605 -5.578 1.00 84.00 202 LEU A N 1
ATOM 1460 C CA . LEU A 1 202 ? 6.817 -3.140 -6.883 1.00 84.00 202 LEU A CA 1
ATOM 1461 C C . LEU A 1 202 ? 5.643 -3.950 -7.431 1.00 84.00 202 LEU A C 1
ATOM 1463 O O . LEU A 1 202 ? 4.973 -3.480 -8.342 1.00 84.00 202 LEU A O 1
ATOM 1467 N N . VAL A 1 203 ? 5.361 -5.150 -6.922 1.00 86.62 203 VAL A N 1
ATOM 1468 C CA . VAL A 1 203 ? 4.270 -5.971 -7.463 1.00 86.62 203 VAL A CA 1
ATOM 1469 C C . VAL A 1 203 ? 2.913 -5.331 -7.138 1.00 86.62 203 VAL A C 1
ATOM 1471 O O . VAL A 1 203 ? 2.661 -4.889 -6.023 1.00 86.62 203 VAL A O 1
ATOM 1474 N N . GLY A 1 204 ? 2.036 -5.251 -8.139 1.00 82.88 204 GLY A N 1
ATOM 1475 C CA . GLY A 1 204 ? 0.737 -4.575 -8.087 1.00 82.88 204 GLY A CA 1
ATOM 1476 C C . GLY A 1 204 ? 0.797 -3.073 -8.392 1.00 82.88 204 GLY A C 1
ATOM 1477 O O . GLY A 1 204 ? -0.244 -2.454 -8.640 1.00 82.88 204 GLY A O 1
ATOM 1478 N N . VAL A 1 205 ? 1.994 -2.484 -8.430 1.00 86.12 205 VAL A N 1
ATOM 1479 C CA . VAL A 1 205 ? 2.203 -1.043 -8.600 1.00 86.12 205 VAL A CA 1
ATOM 1480 C C . VAL A 1 205 ? 2.002 -0.634 -10.071 1.00 86.12 205 VAL A C 1
ATOM 1482 O O . VAL A 1 205 ? 2.566 -1.274 -10.963 1.00 86.12 205 VAL A O 1
ATOM 1485 N N . PRO A 1 206 ? 1.195 0.405 -10.372 1.00 90.88 206 PRO A N 1
ATOM 1486 C CA . PRO A 1 206 ? 1.007 0.885 -11.740 1.00 90.88 206 PRO A CA 1
ATOM 1487 C C . PRO A 1 206 ? 2.209 1.706 -12.217 1.00 90.88 206 PRO A C 1
ATOM 1489 O O . PRO A 1 206 ? 2.714 2.550 -11.478 1.00 90.88 206 PRO A O 1
ATOM 1492 N N . SER A 1 207 ? 2.617 1.519 -13.471 1.00 94.06 207 SER A N 1
ATOM 1493 C CA . SER A 1 207 ? 3.483 2.459 -14.186 1.00 94.06 207 SER A CA 1
ATOM 1494 C C . SER A 1 207 ? 2.619 3.550 -14.796 1.00 94.06 207 SER A C 1
ATOM 1496 O O . SER A 1 207 ? 1.809 3.279 -15.676 1.00 94.06 207 SER A O 1
ATOM 1498 N N . TRP A 1 208 ? 2.752 4.789 -14.333 1.00 92.62 208 TRP A N 1
ATOM 1499 C CA . TRP A 1 208 ? 1.994 5.916 -14.892 1.00 92.62 208 TRP A CA 1
ATOM 1500 C C . TRP A 1 208 ? 2.831 6.767 -15.849 1.00 92.62 208 TRP A C 1
ATOM 1502 O O . TRP A 1 208 ? 2.270 7.520 -16.645 1.00 92.62 208 TRP A O 1
ATOM 1512 N N . SER A 1 209 ? 4.157 6.637 -15.802 1.00 93.00 209 SER A N 1
ATOM 1513 C CA . SER A 1 209 ? 5.075 7.247 -16.757 1.00 93.00 209 SER A CA 1
ATOM 1514 C C . SER A 1 209 ? 6.164 6.252 -17.138 1.00 93.00 209 SER A C 1
ATOM 1516 O O . SER A 1 209 ? 6.665 5.486 -16.315 1.00 93.00 209 SER A O 1
ATOM 1518 N N . ALA A 1 210 ? 6.493 6.263 -18.423 1.00 95.31 210 ALA A N 1
ATOM 1519 C CA . ALA A 1 210 ? 7.625 5.561 -18.993 1.00 95.31 210 ALA A CA 1
ATOM 1520 C C . ALA A 1 210 ? 8.157 6.414 -20.146 1.00 95.31 210 ALA A C 1
ATOM 1522 O O . ALA A 1 210 ? 7.375 6.853 -20.996 1.00 95.31 210 ALA A O 1
ATOM 1523 N N . ARG A 1 211 ? 9.451 6.722 -20.165 1.00 93.88 211 ARG A N 1
ATOM 1524 C CA . ARG A 1 211 ? 10.039 7.647 -21.143 1.00 93.88 211 ARG A CA 1
ATOM 1525 C C . ARG A 1 211 ? 11.471 7.274 -21.479 1.00 93.88 211 ARG A C 1
ATOM 1527 O O . ARG A 1 211 ? 12.194 6.749 -20.638 1.00 93.88 211 ARG A O 1
ATOM 1534 N N . VAL A 1 212 ? 11.872 7.625 -22.693 1.00 92.06 212 VAL A N 1
ATOM 1535 C CA . VAL A 1 212 ? 13.261 7.543 -23.138 1.00 92.06 212 VAL A CA 1
ATOM 1536 C C . VAL A 1 212 ? 13.909 8.906 -22.898 1.00 92.06 212 VAL A C 1
ATOM 1538 O O . VAL A 1 212 ? 13.387 9.919 -23.369 1.00 92.06 212 VAL A O 1
ATOM 1541 N N . GLY A 1 213 ? 14.991 8.952 -22.125 1.00 86.38 213 GLY A N 1
ATOM 1542 C CA . GLY A 1 213 ? 15.771 10.171 -21.896 1.00 86.38 213 GLY A CA 1
ATOM 1543 C C . GLY A 1 213 ? 16.800 10.405 -22.992 1.00 86.38 213 GLY A C 1
ATOM 1544 O O . GLY A 1 213 ? 16.530 10.132 -24.165 1.00 86.38 213 GLY A O 1
ATOM 1545 N N . ASP A 1 214 ? 17.968 10.914 -22.615 1.00 81.12 214 ASP A N 1
ATOM 1546 C CA . ASP A 1 214 ? 19.065 11.145 -23.551 1.00 81.12 214 ASP A CA 1
ATOM 1547 C C . ASP A 1 214 ? 19.636 9.811 -24.050 1.00 81.12 214 ASP A C 1
ATOM 1549 O O . ASP A 1 214 ? 19.757 8.830 -23.313 1.00 81.12 214 ASP A O 1
ATOM 1553 N N . GLY A 1 215 ? 19.933 9.748 -25.350 1.00 85.38 215 GLY A N 1
ATOM 1554 C CA . GLY A 1 215 ? 20.364 8.515 -26.004 1.00 85.38 215 GLY A CA 1
ATOM 1555 C C . GLY A 1 215 ? 19.329 7.392 -25.880 1.00 85.38 215 GLY A C 1
ATOM 1556 O O . GLY A 1 215 ? 18.288 7.419 -26.544 1.00 85.38 215 GLY A O 1
ATOM 1557 N N . THR A 1 216 ? 19.655 6.394 -25.054 1.00 86.25 216 THR A N 1
ATOM 1558 C CA . THR A 1 216 ? 18.895 5.141 -24.899 1.00 86.25 216 THR A CA 1
ATOM 1559 C C . THR A 1 216 ? 18.392 4.923 -23.474 1.00 86.25 216 THR A C 1
ATOM 1561 O O . THR A 1 216 ? 17.828 3.870 -23.190 1.00 86.25 216 THR A O 1
ATOM 1564 N N . ASP A 1 217 ? 18.560 5.901 -22.582 1.00 89.75 217 ASP A N 1
ATOM 1565 C CA . ASP A 1 217 ? 18.181 5.757 -21.178 1.00 89.75 217 ASP A CA 1
ATOM 1566 C C . ASP A 1 217 ? 16.664 5.594 -21.037 1.00 89.75 217 ASP A C 1
ATOM 1568 O O . ASP A 1 217 ? 15.887 6.312 -21.671 1.00 89.75 217 ASP A O 1
ATOM 1572 N N . LEU A 1 218 ? 16.229 4.652 -20.198 1.00 93.31 218 LEU A N 1
ATOM 1573 C CA . LEU A 1 218 ? 14.814 4.359 -19.970 1.00 93.31 218 LEU A CA 1
ATOM 1574 C C . LEU A 1 218 ? 14.430 4.682 -18.528 1.00 93.31 218 LEU A C 1
ATOM 1576 O O . LEU A 1 218 ? 15.029 4.169 -17.587 1.00 93.31 218 LEU A O 1
ATOM 1580 N N . TYR A 1 219 ? 13.378 5.478 -18.360 1.00 93.38 219 TYR A N 1
ATOM 1581 C CA . TYR A 1 219 ? 12.844 5.875 -17.060 1.00 93.38 219 TYR A CA 1
ATOM 1582 C C . TYR A 1 219 ? 11.415 5.377 -16.912 1.00 93.38 219 TYR A C 1
ATOM 1584 O O . TYR A 1 219 ? 10.589 5.643 -17.784 1.00 93.38 219 TYR A O 1
ATOM 1592 N N . LEU A 1 220 ? 11.123 4.688 -15.812 1.00 94.69 220 LEU A N 1
ATOM 1593 C CA . LEU A 1 220 ? 9.793 4.236 -15.415 1.00 94.69 220 LEU A CA 1
ATOM 1594 C C . L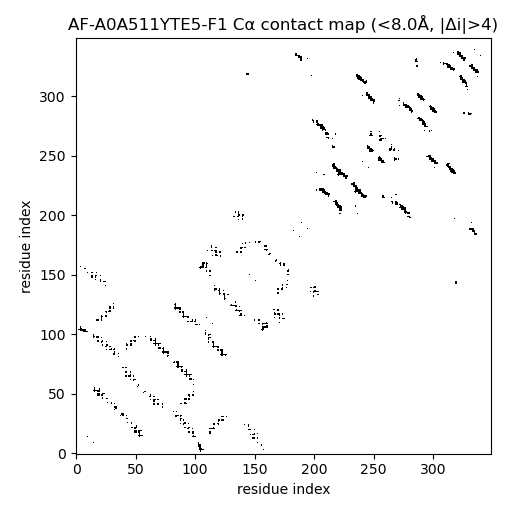EU A 1 220 ? 9.444 4.822 -14.047 1.00 94.69 220 LEU A C 1
ATOM 1596 O O . LEU A 1 220 ? 10.114 4.538 -13.054 1.00 94.69 220 LEU A O 1
ATOM 1600 N N . ASP A 1 221 ? 8.342 5.562 -13.995 1.00 93.69 221 ASP A N 1
ATOM 1601 C CA . ASP A 1 221 ? 7.738 6.039 -12.757 1.00 93.69 221 ASP A CA 1
ATOM 1602 C C . ASP A 1 221 ? 6.564 5.137 -12.377 1.00 93.69 221 ASP A C 1
ATOM 1604 O O . ASP A 1 221 ? 5.634 4.898 -13.161 1.00 93.69 221 ASP A O 1
ATOM 1608 N N . LEU A 1 222 ? 6.628 4.630 -11.153 1.00 91.31 222 LEU A N 1
ATOM 1609 C CA . LEU A 1 222 ? 5.764 3.592 -10.621 1.00 91.31 222 LEU A CA 1
ATOM 1610 C C . LEU A 1 222 ? 5.111 4.090 -9.320 1.00 91.31 222 LEU A C 1
ATOM 1612 O O . LEU A 1 222 ? 5.733 4.775 -8.508 1.00 91.31 222 LEU A O 1
ATOM 1616 N N . GLY A 1 223 ? 3.846 3.731 -9.111 1.00 86.69 223 GLY A N 1
ATOM 1617 C CA . GLY A 1 223 ? 3.113 3.984 -7.868 1.00 86.69 223 GLY A CA 1
ATOM 1618 C C . GLY A 1 223 ? 2.499 5.371 -7.795 1.00 86.69 223 GLY A C 1
ATOM 1619 O O . GLY A 1 223 ? 1.983 5.876 -8.791 1.00 86.69 223 GLY A O 1
ATOM 1620 N N . GLY A 1 224 ? 2.495 5.968 -6.603 1.00 80.19 224 GLY A N 1
ATOM 1621 C CA . GLY A 1 224 ? 2.033 7.344 -6.423 1.00 80.19 224 GLY A CA 1
ATOM 1622 C C . GLY A 1 224 ? 2.916 8.372 -7.143 1.00 80.19 224 GLY A C 1
ATOM 1623 O O . GLY A 1 224 ? 3.983 8.053 -7.667 1.00 80.19 224 GLY A O 1
ATOM 1624 N N . ARG A 1 225 ? 2.477 9.636 -7.153 1.00 83.19 225 ARG A N 1
ATOM 1625 C CA . ARG A 1 225 ? 3.336 10.768 -7.535 1.00 83.19 225 ARG A CA 1
ATOM 1626 C C . ARG A 1 225 ? 4.128 11.226 -6.312 1.00 83.19 225 ARG A C 1
ATOM 1628 O O . ARG A 1 225 ? 3.533 11.489 -5.270 1.00 83.19 225 ARG A O 1
ATOM 1635 N N . ALA A 1 226 ? 5.436 11.362 -6.466 1.00 71.38 226 ALA A N 1
ATOM 1636 C CA . ALA A 1 226 ? 6.357 11.923 -5.489 1.00 71.38 226 ALA A CA 1
ATOM 1637 C C . ALA A 1 226 ? 7.077 13.141 -6.087 1.00 71.38 226 ALA A C 1
ATOM 1639 O O . ALA A 1 226 ? 7.105 13.328 -7.302 1.00 71.38 226 ALA A O 1
ATOM 1640 N N . ILE A 1 227 ? 7.638 13.988 -5.228 1.00 72.38 227 ILE A N 1
ATOM 1641 C CA . ILE A 1 227 ? 8.517 15.085 -5.641 1.00 72.38 227 ILE A CA 1
ATOM 1642 C C . ILE A 1 227 ? 9.923 14.706 -5.188 1.00 72.38 227 ILE A C 1
ATOM 1644 O O . ILE A 1 227 ? 10.156 14.488 -3.999 1.00 72.38 227 ILE A O 1
ATOM 1648 N N . SER A 1 228 ? 10.840 14.592 -6.140 1.00 67.56 228 SER A N 1
ATOM 1649 C CA . SER A 1 228 ? 12.250 14.311 -5.877 1.00 67.56 228 SER A CA 1
ATOM 1650 C C . SER A 1 228 ? 12.940 15.484 -5.167 1.00 67.56 228 SER A C 1
ATOM 1652 O O . SER A 1 228 ? 12.422 16.601 -5.102 1.00 67.56 228 SER A O 1
ATOM 1654 N N . SER A 1 229 ? 14.155 15.257 -4.664 1.00 59.81 229 SER A N 1
ATOM 1655 C CA . SER A 1 229 ? 14.971 16.301 -4.026 1.00 59.81 229 SER A CA 1
ATOM 1656 C C . SER A 1 229 ? 15.317 17.470 -4.958 1.00 59.81 229 SER A C 1
ATOM 1658 O O . SER A 1 229 ? 15.606 18.563 -4.476 1.00 59.81 229 SER A O 1
ATOM 1660 N N . THR A 1 230 ? 15.261 17.264 -6.276 1.00 66.50 230 THR A N 1
ATOM 1661 C CA . THR A 1 230 ? 15.486 18.291 -7.305 1.00 66.50 230 THR A CA 1
ATOM 1662 C C . THR A 1 230 ? 14.204 19.023 -7.715 1.00 66.50 230 THR A C 1
ATOM 1664 O O . THR A 1 230 ? 14.258 19.931 -8.540 1.00 66.50 230 THR A O 1
ATOM 1667 N N . GLY A 1 231 ? 13.050 18.669 -7.135 1.00 71.19 231 GLY A N 1
ATOM 1668 C CA . GLY A 1 231 ? 11.752 19.271 -7.449 1.00 71.19 231 GLY A CA 1
ATOM 1669 C C . GLY A 1 231 ? 11.031 18.641 -8.644 1.00 71.19 231 GLY A C 1
ATOM 1670 O O . GLY A 1 231 ? 9.932 19.076 -8.985 1.00 71.19 231 GLY A O 1
ATOM 1671 N N . GLU A 1 232 ? 11.603 17.609 -9.269 1.00 77.31 232 GLU A N 1
ATOM 1672 C CA . GLU A 1 232 ? 10.940 16.874 -10.348 1.00 77.31 232 GLU A CA 1
ATOM 1673 C C . GLU A 1 232 ? 9.841 15.965 -9.794 1.00 77.31 232 GLU A C 1
ATOM 1675 O O . GLU A 1 232 ? 10.029 15.316 -8.762 1.00 77.31 232 GLU A O 1
ATOM 1680 N N . VAL A 1 233 ? 8.712 15.882 -10.502 1.00 81.62 233 VAL A N 1
ATOM 1681 C CA . VAL A 1 233 ? 7.656 14.915 -10.189 1.00 81.62 233 VAL A CA 1
ATOM 1682 C C . VAL A 1 233 ? 8.085 13.541 -10.696 1.00 81.62 233 VAL A C 1
ATOM 1684 O O . VAL A 1 233 ? 8.152 13.325 -11.904 1.00 81.62 233 VAL A O 1
ATOM 1687 N N . THR A 1 234 ? 8.331 12.616 -9.776 1.00 85.00 234 THR A N 1
ATOM 1688 C CA . THR A 1 234 ? 8.727 11.228 -10.048 1.00 85.00 234 THR A CA 1
ATOM 1689 C C . THR A 1 234 ? 7.683 10.258 -9.516 1.00 85.00 234 THR A C 1
ATOM 1691 O O . THR A 1 234 ? 6.731 10.648 -8.832 1.00 85.00 234 THR A O 1
ATOM 1694 N N . GLY A 1 235 ? 7.838 8.974 -9.822 1.00 83.62 235 GLY A N 1
ATOM 1695 C CA . GLY A 1 235 ? 7.102 7.920 -9.131 1.00 83.62 235 GLY A CA 1
ATOM 1696 C C . GLY A 1 235 ? 7.506 7.815 -7.660 1.00 83.62 235 GLY A C 1
ATOM 1697 O O . GLY A 1 235 ? 8.622 8.177 -7.282 1.00 83.62 235 GLY A O 1
ATOM 1698 N N . GLU A 1 236 ? 6.595 7.292 -6.840 1.00 82.94 236 GLU A N 1
ATOM 1699 C CA . GLU A 1 236 ? 6.888 6.757 -5.504 1.00 82.94 236 GLU A CA 1
ATOM 1700 C C . GLU A 1 236 ? 8.041 5.746 -5.572 1.00 82.94 236 GLU A C 1
ATOM 1702 O O . GLU A 1 236 ? 8.925 5.735 -4.718 1.00 82.94 236 GLU A O 1
ATOM 1707 N N . PHE A 1 237 ? 8.050 4.957 -6.644 1.00 87.94 237 PHE A N 1
ATOM 1708 C CA . PHE A 1 237 ? 9.202 4.204 -7.099 1.00 87.94 237 PHE A CA 1
ATOM 1709 C C . PHE A 1 237 ? 9.637 4.749 -8.459 1.00 87.94 237 PHE A C 1
ATOM 1711 O O . PHE A 1 237 ? 8.801 4.979 -9.335 1.00 87.94 237 PHE A O 1
ATOM 1718 N N . ALA A 1 238 ? 10.940 4.915 -8.664 1.00 90.00 238 ALA A N 1
ATOM 1719 C CA . ALA A 1 238 ? 11.480 5.365 -9.945 1.00 90.00 238 ALA A CA 1
ATOM 1720 C C . ALA A 1 238 ? 12.607 4.434 -10.389 1.00 90.00 238 ALA A C 1
ATOM 1722 O O . ALA A 1 238 ? 13.653 4.363 -9.741 1.00 90.00 238 ALA A O 1
ATOM 1723 N N . LEU A 1 239 ? 12.380 3.707 -11.483 1.00 92.00 239 LEU A N 1
ATOM 1724 C CA . LEU A 1 239 ? 13.386 2.874 -12.132 1.00 92.00 239 LEU A CA 1
ATOM 1725 C C . LEU A 1 239 ? 14.025 3.677 -13.264 1.00 92.00 239 LEU A C 1
ATOM 1727 O O . LEU A 1 239 ? 13.333 4.108 -14.182 1.00 92.00 239 LEU A O 1
ATOM 1731 N N . ALA A 1 240 ? 15.339 3.839 -13.221 1.00 90.62 240 ALA A N 1
ATOM 1732 C CA . ALA A 1 240 ? 16.118 4.356 -14.338 1.00 90.62 240 ALA A CA 1
ATOM 1733 C C . ALA A 1 240 ? 17.074 3.269 -14.823 1.00 90.62 240 ALA A C 1
ATOM 1735 O O . ALA A 1 240 ? 17.715 2.613 -14.005 1.00 90.62 240 ALA A O 1
ATOM 1736 N N . VAL A 1 241 ? 17.154 3.077 -16.135 1.00 89.38 241 VAL A N 1
ATOM 1737 C CA . VAL A 1 241 ? 18.143 2.242 -16.816 1.00 89.38 241 VAL A CA 1
ATOM 1738 C C . VAL A 1 241 ? 19.049 3.198 -17.578 1.00 89.38 241 VAL A C 1
ATOM 1740 O O . VAL A 1 241 ? 18.663 3.693 -18.634 1.00 89.38 241 VAL A O 1
ATOM 1743 N N . ASP A 1 242 ? 20.216 3.489 -17.006 1.00 79.00 242 ASP A N 1
ATOM 1744 C CA . ASP A 1 242 ? 21.151 4.496 -17.510 1.00 79.00 242 ASP A CA 1
ATOM 1745 C C . ASP A 1 242 ? 22.303 3.777 -18.239 1.00 79.00 242 ASP A C 1
ATOM 1747 O O . ASP A 1 242 ? 23.095 3.061 -17.628 1.00 79.00 242 ASP A O 1
ATOM 1751 N N . GLY A 1 243 ? 22.386 3.893 -19.565 1.00 69.44 243 GLY A N 1
ATOM 1752 C CA . GLY A 1 243 ? 23.416 3.241 -20.389 1.00 69.44 243 GLY A CA 1
ATOM 1753 C C . GLY A 1 243 ? 23.421 1.701 -20.372 1.00 69.44 243 GLY A C 1
ATOM 1754 O O . GLY A 1 243 ? 24.341 1.085 -20.912 1.00 69.44 243 GLY A O 1
ATOM 1755 N N . GLY A 1 244 ? 22.432 1.060 -19.742 1.00 73.69 244 GLY A N 1
ATOM 1756 C CA . GLY A 1 244 ? 22.238 -0.388 -19.761 1.00 73.69 244 GLY A CA 1
ATOM 1757 C C . GLY 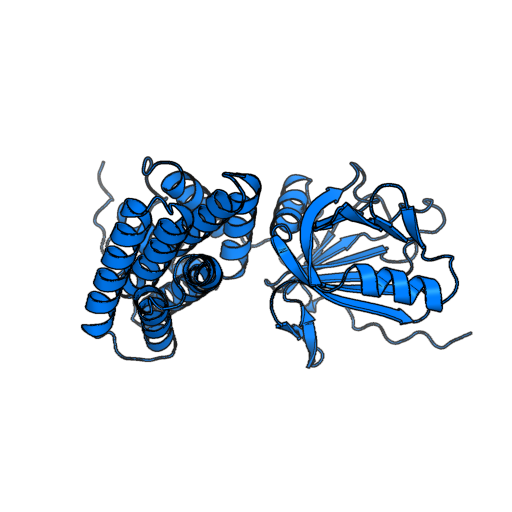A 1 244 ? 21.432 -0.833 -20.979 1.00 73.69 244 GLY A C 1
ATOM 1758 O O . GLY A 1 244 ? 20.445 -0.196 -21.332 1.00 73.69 244 GLY A O 1
ATOM 1759 N N . ALA A 1 245 ? 21.807 -1.955 -21.597 1.00 86.25 245 ALA A N 1
ATOM 1760 C CA . ALA A 1 245 ? 21.002 -2.533 -22.667 1.00 86.25 245 ALA A CA 1
ATOM 1761 C C . ALA A 1 245 ? 19.653 -3.019 -22.119 1.00 86.25 245 ALA A C 1
ATOM 1763 O O . ALA A 1 245 ? 19.597 -3.671 -21.073 1.00 86.25 245 ALA A O 1
ATOM 1764 N N . TRP A 1 246 ? 18.566 -2.732 -22.824 1.00 92.38 246 TRP A N 1
ATOM 1765 C CA . TRP A 1 246 ? 17.229 -3.164 -22.431 1.00 92.38 246 TRP A CA 1
ATOM 1766 C C . TRP A 1 246 ? 16.375 -3.522 -23.640 1.00 92.38 246 TRP A C 1
ATOM 1768 O O . TRP A 1 246 ? 16.640 -3.105 -24.765 1.00 92.38 246 TRP A O 1
ATOM 1778 N N . LEU A 1 247 ? 15.329 -4.307 -23.399 1.00 94.69 247 LEU A N 1
ATOM 1779 C CA . LEU A 1 247 ? 14.282 -4.572 -24.375 1.00 94.69 247 LEU A CA 1
ATOM 1780 C C . LEU A 1 247 ? 12.916 -4.621 -23.710 1.00 94.69 247 LEU A C 1
ATOM 1782 O O . LEU A 1 247 ? 12.784 -5.027 -22.553 1.00 94.69 247 LEU A O 1
ATOM 1786 N N . VAL A 1 248 ? 11.894 -4.257 -24.474 1.00 96.62 248 VAL A N 1
ATOM 1787 C CA . VAL A 1 248 ? 10.493 -4.448 -24.112 1.00 96.62 248 VAL A CA 1
ATOM 1788 C C . VAL A 1 248 ? 9.894 -5.463 -25.065 1.00 96.62 248 VAL A C 1
ATOM 1790 O O . VAL A 1 248 ? 10.032 -5.352 -26.283 1.00 96.62 248 VAL A O 1
ATOM 1793 N N . ARG A 1 249 ? 9.200 -6.454 -24.515 1.00 96.19 249 ARG A N 1
ATOM 1794 C CA . ARG A 1 249 ? 8.469 -7.458 -25.291 1.00 96.19 249 ARG A CA 1
ATOM 1795 C C . ARG A 1 249 ? 7.058 -7.648 -24.763 1.00 96.19 249 ARG A C 1
ATOM 1797 O O . ARG A 1 249 ? 6.794 -7.367 -23.598 1.00 96.19 249 ARG A O 1
ATOM 1804 N N . ARG A 1 250 ? 6.168 -8.174 -25.597 1.00 96.38 250 ARG A N 1
ATOM 1805 C CA . ARG A 1 250 ? 4.846 -8.665 -25.203 1.00 96.38 250 ARG A CA 1
ATOM 1806 C C . ARG A 1 250 ? 4.688 -10.094 -25.696 1.00 96.38 250 ARG A C 1
ATOM 1808 O O . ARG A 1 250 ? 4.646 -10.331 -26.902 1.00 96.38 250 ARG A O 1
ATOM 1815 N N . GLY A 1 251 ? 4.654 -11.045 -24.764 1.00 91.94 251 GLY A N 1
ATOM 1816 C CA . GLY A 1 251 ? 4.845 -12.456 -25.102 1.00 91.94 251 GLY A CA 1
ATOM 1817 C C . GLY A 1 251 ? 6.175 -12.652 -25.837 1.00 91.94 251 GLY A C 1
ATOM 1818 O O . GLY A 1 251 ? 7.231 -12.267 -25.327 1.00 91.94 251 GLY A O 1
ATOM 1819 N N . ASP A 1 252 ? 6.116 -13.191 -27.051 1.00 91.19 252 ASP A N 1
ATOM 1820 C CA . ASP A 1 252 ? 7.298 -13.458 -27.884 1.00 91.19 252 ASP A CA 1
ATOM 1821 C C . ASP A 1 252 ? 7.653 -12.306 -28.841 1.00 91.19 252 ASP A C 1
ATOM 1823 O O . ASP A 1 252 ? 8.664 -12.365 -29.539 1.00 91.19 252 ASP A O 1
ATOM 1827 N N . VAL A 1 253 ? 6.853 -11.235 -28.872 1.00 94.94 253 VAL A N 1
ATOM 1828 C CA . VAL A 1 253 ? 7.066 -10.094 -29.773 1.00 94.94 253 VAL A CA 1
ATOM 1829 C C . VAL A 1 253 ? 7.907 -9.026 -29.085 1.00 94.94 253 VAL A C 1
ATOM 1831 O O . VAL A 1 253 ? 7.490 -8.469 -28.070 1.00 94.94 253 VAL A O 1
ATOM 1834 N N . VAL A 1 254 ? 9.066 -8.695 -29.654 1.00 96.00 254 VAL A N 1
ATOM 1835 C CA . VAL A 1 254 ? 9.886 -7.555 -29.218 1.00 96.00 254 VAL A CA 1
ATOM 1836 C C . VAL A 1 254 ? 9.271 -6.260 -29.750 1.00 96.00 254 VAL A C 1
ATOM 1838 O O . VAL A 1 254 ? 9.099 -6.105 -30.955 1.00 96.00 254 VAL A O 1
ATOM 1841 N N . LEU A 1 255 ? 8.921 -5.347 -28.844 1.00 95.38 255 LEU A N 1
ATOM 1842 C CA . LEU A 1 255 ? 8.342 -4.037 -29.162 1.00 95.38 255 LEU A CA 1
ATOM 1843 C C . LEU A 1 255 ? 9.423 -2.974 -29.393 1.00 95.38 255 LEU A C 1
ATOM 1845 O O . LEU A 1 255 ? 9.210 -2.039 -30.155 1.00 95.38 255 LEU A O 1
ATOM 1849 N N . GLY A 1 256 ? 10.583 -3.130 -28.754 1.00 94.31 256 GLY A N 1
ATOM 1850 C CA . GLY A 1 256 ? 11.762 -2.306 -28.992 1.00 94.31 256 GLY A CA 1
ATOM 1851 C C . GLY A 1 256 ? 12.914 -2.671 -28.064 1.00 94.31 256 GLY A C 1
ATOM 1852 O O . GLY A 1 256 ? 12.736 -3.360 -27.056 1.00 94.31 256 GLY A O 1
ATOM 1853 N N . THR A 1 257 ? 14.101 -2.226 -28.444 1.00 93.50 257 THR A N 1
ATOM 1854 C CA . THR A 1 257 ? 15.393 -2.561 -27.841 1.00 93.50 257 THR A CA 1
ATOM 1855 C C . THR A 1 257 ? 16.247 -1.305 -27.783 1.00 93.50 257 THR A C 1
ATOM 1857 O O . THR A 1 257 ? 16.116 -0.447 -28.650 1.00 93.50 257 THR A O 1
ATOM 1860 N N . SER A 1 258 ? 17.145 -1.201 -26.805 1.00 90.44 258 SER A N 1
ATOM 1861 C CA . SER A 1 258 ? 18.025 -0.039 -26.621 1.00 90.44 258 SER A CA 1
ATOM 1862 C C . SER A 1 258 ? 18.963 0.246 -27.806 1.00 90.44 258 SER A C 1
ATOM 1864 O O . SER A 1 258 ? 19.462 1.355 -27.918 1.00 90.44 258 SER A O 1
ATOM 1866 N N . ASP A 1 259 ? 19.215 -0.722 -28.692 1.00 89.00 259 ASP A N 1
ATOM 1867 C CA . ASP A 1 259 ? 19.980 -0.554 -29.942 1.00 89.00 259 ASP A CA 1
ATOM 1868 C C . ASP A 1 259 ? 19.111 -0.118 -31.143 1.00 89.00 259 ASP A C 1
ATOM 1870 O O . ASP A 1 259 ? 19.617 0.089 -32.248 1.00 89.00 259 ASP A O 1
ATOM 1874 N N . GLY A 1 260 ? 17.799 0.021 -30.938 1.00 87.88 260 GLY A N 1
ATOM 1875 C CA . GLY A 1 260 ? 16.837 0.407 -31.958 1.00 87.88 260 GLY A CA 1
ATOM 1876 C C . GLY A 1 260 ? 16.812 1.907 -32.260 1.00 87.88 260 GLY A C 1
ATOM 1877 O O . GLY A 1 260 ? 17.347 2.748 -31.538 1.00 87.88 260 GLY A O 1
ATOM 1878 N N . ALA A 1 261 ? 16.121 2.263 -33.345 1.00 92.19 261 ALA A N 1
ATOM 1879 C CA . ALA A 1 261 ? 15.869 3.659 -33.690 1.00 92.19 261 ALA A CA 1
ATOM 1880 C C . ALA A 1 261 ? 14.980 4.346 -32.639 1.00 92.19 261 ALA A C 1
ATOM 1882 O O . ALA A 1 261 ? 14.113 3.710 -32.034 1.00 92.19 261 ALA A O 1
ATOM 1883 N N . ARG A 1 262 ? 15.122 5.671 -32.496 1.00 92.12 262 ARG A N 1
ATOM 1884 C CA . ARG A 1 262 ? 14.420 6.472 -31.476 1.00 92.12 262 ARG A CA 1
ATOM 1885 C C . ARG A 1 262 ? 12.910 6.217 -31.406 1.00 92.12 262 ARG A C 1
ATOM 1887 O O . ARG A 1 262 ? 12.390 6.007 -30.319 1.00 92.12 262 ARG A O 1
ATOM 1894 N N . GLY A 1 263 ? 12.227 6.157 -32.551 1.00 92.00 263 GLY A N 1
ATOM 1895 C CA . GLY A 1 263 ? 10.785 5.880 -32.585 1.00 92.00 263 GLY A CA 1
ATOM 1896 C C . GLY A 1 263 ? 10.406 4.495 -32.036 1.00 92.00 263 GLY A C 1
ATOM 1897 O O . GLY A 1 263 ? 9.352 4.347 -31.428 1.00 92.00 263 GLY A O 1
ATOM 1898 N N . GLY A 1 264 ? 11.278 3.492 -32.189 1.00 92.56 264 GLY A N 1
ATOM 1899 C CA . GLY A 1 264 ? 11.093 2.167 -31.588 1.00 92.56 264 GLY A CA 1
ATOM 1900 C C . GLY A 1 264 ? 11.317 2.176 -30.074 1.00 92.56 264 GLY A C 1
ATOM 1901 O O . GLY A 1 264 ? 10.564 1.536 -29.343 1.00 92.56 264 GLY A O 1
ATOM 1902 N N . LEU A 1 265 ? 12.294 2.953 -29.590 1.00 93.12 265 LEU A N 1
ATOM 1903 C CA . LEU A 1 265 ? 12.506 3.162 -28.152 1.00 93.12 265 LEU A CA 1
ATOM 1904 C C . LEU A 1 265 ? 11.273 3.806 -27.504 1.00 93.12 265 LEU A C 1
ATOM 1906 O O . LEU A 1 265 ? 10.810 3.359 -26.456 1.00 93.12 265 LEU A O 1
ATOM 1910 N N . GLU A 1 266 ? 10.728 4.843 -28.139 1.00 94.06 266 GLU A N 1
ATOM 1911 C CA . GLU A 1 266 ? 9.556 5.575 -27.649 1.00 94.06 266 GLU A CA 1
ATOM 1912 C C . GLU A 1 266 ? 8.298 4.702 -27.662 1.00 94.06 266 GLU A C 1
ATOM 1914 O O . GLU A 1 266 ? 7.580 4.662 -26.664 1.00 94.06 266 GLU A O 1
ATOM 1919 N N . GLN A 1 267 ? 8.085 3.913 -28.722 1.00 94.12 267 GLN A N 1
ATOM 1920 C CA . GLN A 1 267 ? 6.999 2.931 -28.776 1.00 94.12 267 GLN A CA 1
ATOM 1921 C C . GLN A 1 267 ? 7.123 1.865 -27.676 1.00 94.12 267 GLN A C 1
ATOM 1923 O O . GLN A 1 267 ? 6.126 1.486 -27.056 1.00 94.12 267 GLN A O 1
ATOM 1928 N N . ALA A 1 268 ? 8.339 1.381 -27.417 1.00 95.38 268 ALA A N 1
ATOM 1929 C CA . ALA A 1 268 ? 8.602 0.432 -26.345 1.00 95.38 268 ALA A CA 1
ATOM 1930 C C . ALA A 1 268 ? 8.320 1.032 -24.960 1.00 95.38 268 ALA A C 1
ATOM 1932 O O . ALA A 1 268 ? 7.694 0.369 -24.133 1.00 95.38 268 ALA A O 1
ATOM 1933 N N . ALA A 1 269 ? 8.723 2.282 -24.716 1.00 95.56 269 ALA A N 1
ATOM 1934 C CA . ALA A 1 269 ? 8.415 2.989 -23.476 1.00 95.56 269 ALA A CA 1
ATOM 1935 C C . ALA A 1 269 ? 6.900 3.205 -23.310 1.00 95.56 269 ALA A C 1
ATOM 1937 O O . ALA A 1 269 ? 6.349 2.901 -22.253 1.00 95.56 269 ALA A O 1
ATOM 1938 N N . ASP A 1 270 ? 6.203 3.647 -24.358 1.00 96.06 270 ASP A N 1
ATOM 1939 C CA . ASP A 1 270 ? 4.746 3.822 -24.346 1.00 96.06 270 ASP A CA 1
ATOM 1940 C C . ASP A 1 270 ? 4.003 2.527 -24.005 1.00 96.06 270 ASP A C 1
ATOM 1942 O O . ASP A 1 270 ? 3.013 2.557 -23.273 1.00 96.06 270 ASP A O 1
ATOM 1946 N N . ALA A 1 271 ? 4.508 1.378 -24.459 1.00 96.06 271 ALA A N 1
ATOM 1947 C CA . ALA A 1 271 ? 3.910 0.076 -24.178 1.00 96.06 271 ALA A CA 1
ATOM 1948 C C . ALA A 1 271 ? 3.947 -0.335 -22.694 1.00 96.06 271 ALA A C 1
ATOM 1950 O O . ALA A 1 271 ? 3.251 -1.282 -22.326 1.00 96.06 271 ALA A O 1
ATOM 1951 N N . LEU A 1 272 ? 4.742 0.343 -21.860 1.00 96.75 272 LEU A N 1
ATOM 1952 C CA . LEU A 1 272 ? 4.840 0.105 -20.416 1.00 96.75 272 LEU A CA 1
ATOM 1953 C C . LEU A 1 272 ? 3.853 0.967 -19.611 1.00 96.75 272 LEU A C 1
ATOM 1955 O O . LEU A 1 272 ? 3.528 0.621 -18.474 1.00 96.75 272 LEU A O 1
ATOM 1959 N N . ARG A 1 273 ? 3.349 2.067 -20.190 1.00 95.69 273 ARG A N 1
ATOM 1960 C CA . ARG A 1 273 ? 2.476 3.029 -19.500 1.00 95.69 273 ARG A CA 1
ATOM 1961 C C . ARG A 1 273 ? 1.101 2.435 -19.199 1.00 95.69 273 ARG A C 1
ATOM 1963 O O . ARG A 1 273 ? 0.507 1.726 -20.004 1.00 95.69 273 ARG A O 1
ATOM 1970 N N . GLY A 1 274 ?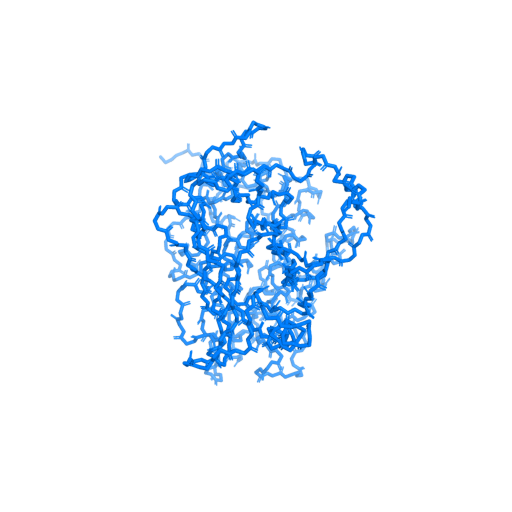 0.571 2.773 -18.031 1.00 92.25 274 GLY A N 1
ATOM 1971 C CA . GLY A 1 274 ? -0.729 2.331 -17.530 1.00 92.25 274 GLY A CA 1
ATOM 1972 C C . GLY A 1 274 ? -0.770 0.874 -17.063 1.00 92.25 274 GLY A C 1
ATOM 1973 O O . GLY A 1 274 ? -1.799 0.437 -16.547 1.00 92.25 274 GLY A O 1
ATOM 1974 N N . LEU A 1 275 ? 0.316 0.110 -17.217 1.00 94.81 275 LEU A N 1
ATOM 1975 C CA . LEU A 1 275 ? 0.353 -1.294 -16.825 1.00 94.81 275 LEU A CA 1
ATOM 1976 C C . LEU A 1 275 ? 0.770 -1.451 -15.363 1.00 94.81 275 LEU A C 1
ATOM 1978 O O . LEU A 1 275 ? 1.638 -0.738 -14.862 1.00 94.81 275 LEU A O 1
ATOM 1982 N N . ARG A 1 276 ? 0.168 -2.424 -14.676 1.00 93.00 276 ARG A N 1
ATOM 1983 C CA . ARG A 1 276 ? 0.576 -2.825 -13.325 1.00 93.00 276 ARG A CA 1
ATOM 1984 C C . ARG A 1 276 ? 1.682 -3.861 -13.398 1.00 93.00 276 ARG A C 1
ATOM 1986 O O . ARG A 1 276 ? 1.591 -4.785 -14.202 1.00 93.00 276 ARG A O 1
ATOM 1993 N N . VAL A 1 277 ? 2.688 -3.727 -12.546 1.00 93.31 277 VAL A N 1
ATOM 1994 C CA . VAL A 1 277 ? 3.722 -4.747 -12.368 1.00 93.31 277 VAL A CA 1
ATOM 1995 C C . VAL A 1 277 ? 3.075 -6.004 -11.786 1.00 93.31 277 VAL A C 1
ATOM 1997 O O . VAL A 1 277 ? 2.364 -5.943 -10.788 1.00 93.31 277 VAL A O 1
ATOM 2000 N N . THR A 1 278 ? 3.307 -7.152 -12.407 1.00 90.38 278 THR A N 1
ATOM 2001 C CA . THR A 1 278 ? 2.788 -8.463 -11.983 1.00 90.38 278 THR A CA 1
ATOM 2002 C C . THR A 1 278 ? 3.877 -9.364 -11.423 1.00 90.38 278 THR A C 1
ATOM 2004 O O . THR A 1 278 ? 3.586 -10.348 -10.750 1.00 90.38 278 THR A O 1
ATOM 2007 N N . GLY A 1 279 ? 5.134 -9.034 -11.695 1.00 85.69 279 GLY A N 1
ATOM 2008 C CA . GLY A 1 279 ? 6.275 -9.812 -11.257 1.00 85.69 279 GLY A CA 1
ATOM 2009 C C . GLY A 1 279 ? 7.562 -9.042 -11.473 1.00 85.69 279 GLY A C 1
ATOM 2010 O O . GLY A 1 279 ? 7.653 -8.145 -12.312 1.00 85.69 279 GLY A O 1
ATOM 2011 N N . ILE A 1 280 ? 8.570 -9.398 -10.698 1.00 87.62 280 ILE A N 1
ATOM 2012 C CA . ILE A 1 280 ? 9.901 -8.838 -10.840 1.00 87.62 280 ILE A CA 1
ATOM 2013 C C . ILE A 1 280 ? 10.917 -9.911 -10.488 1.00 87.62 280 ILE A C 1
ATOM 2015 O O . ILE A 1 280 ? 10.711 -10.705 -9.570 1.00 87.62 280 ILE A O 1
ATOM 2019 N N . GLY A 1 281 ? 11.991 -9.968 -11.258 1.00 83.00 281 GLY A N 1
ATOM 2020 C CA . GLY A 1 281 ? 13.023 -10.974 -11.101 1.00 83.00 281 GLY A CA 1
ATOM 2021 C C . GLY A 1 281 ? 14.393 -10.377 -11.328 1.00 83.00 281 GLY A C 1
ATOM 2022 O O . GLY A 1 281 ? 14.578 -9.531 -12.202 1.00 83.00 281 GLY A O 1
ATOM 2023 N N . LEU A 1 282 ? 15.354 -10.864 -10.558 1.00 80.62 282 LEU A N 1
ATOM 2024 C CA . LEU A 1 282 ? 16.765 -10.632 -10.803 1.00 80.62 282 LEU A CA 1
ATOM 2025 C C . LEU A 1 282 ? 17.452 -11.945 -11.134 1.00 80.62 282 LEU A C 1
ATOM 2027 O O . LEU A 1 282 ? 17.101 -12.997 -10.598 1.00 80.62 282 LEU A O 1
ATOM 2031 N N . SER A 1 283 ? 18.456 -11.880 -12.001 1.00 74.88 283 SER A N 1
ATOM 2032 C CA . SER A 1 283 ? 19.416 -12.972 -12.118 1.00 74.88 283 SER A CA 1
ATOM 2033 C C . SER A 1 283 ? 20.205 -13.141 -10.817 1.00 74.88 283 SER A C 1
ATOM 2035 O O . SER A 1 283 ? 20.328 -12.217 -10.016 1.00 74.88 283 SER A O 1
ATOM 2037 N N . VAL A 1 284 ? 20.778 -14.332 -10.620 1.00 64.56 284 VAL A N 1
ATOM 2038 C CA . VAL A 1 284 ? 21.571 -14.682 -9.424 1.00 64.56 284 VAL A CA 1
ATOM 2039 C C . VAL A 1 284 ? 22.759 -13.734 -9.212 1.00 64.56 284 VAL A C 1
ATOM 2041 O O . VAL A 1 284 ? 23.151 -13.483 -8.079 1.00 64.56 284 VAL A O 1
ATOM 2044 N N . ASP A 1 285 ? 23.312 -13.177 -10.289 1.00 64.75 285 ASP A N 1
ATOM 2045 C CA . ASP A 1 285 ? 24.394 -12.187 -10.250 1.00 64.75 285 ASP A CA 1
ATOM 2046 C C . ASP A 1 285 ? 23.900 -10.730 -10.122 1.00 64.75 285 ASP A C 1
ATOM 2048 O O . ASP A 1 285 ? 24.709 -9.804 -10.142 1.00 64.75 285 ASP A O 1
ATOM 2052 N N . GLY A 1 286 ? 22.582 -10.515 -10.020 1.00 66.00 286 GLY A N 1
ATOM 2053 C CA . GLY A 1 286 ? 21.939 -9.205 -9.890 1.00 66.00 286 GLY A CA 1
ATOM 2054 C C . GLY A 1 286 ? 22.003 -8.325 -11.144 1.00 66.00 286 GLY A C 1
ATOM 2055 O O . GLY A 1 286 ? 21.599 -7.163 -11.092 1.00 66.00 286 GLY A O 1
ATOM 2056 N N . ARG A 1 287 ? 22.523 -8.843 -12.266 1.00 68.88 287 ARG A N 1
ATOM 2057 C CA . ARG A 1 287 ? 22.835 -8.048 -13.468 1.00 68.88 287 ARG A CA 1
ATOM 2058 C C . ARG A 1 287 ? 21.675 -7.928 -14.449 1.00 68.88 287 ARG A C 1
ATOM 2060 O O . ARG A 1 287 ? 21.600 -6.936 -15.170 1.00 68.88 287 ARG A O 1
ATOM 2067 N N . ALA A 1 288 ? 20.798 -8.925 -14.494 1.00 79.25 288 ALA A N 1
ATOM 2068 C CA . ALA A 1 288 ? 19.599 -8.912 -15.311 1.00 79.25 288 ALA A CA 1
ATOM 2069 C C . ALA A 1 288 ? 18.402 -8.568 -14.432 1.00 79.25 288 ALA A C 1
ATOM 2071 O O . ALA A 1 288 ? 18.128 -9.285 -13.472 1.00 79.25 288 ALA A O 1
ATOM 2072 N N . LEU A 1 289 ? 17.677 -7.511 -14.786 1.00 87.31 289 LEU A N 1
ATOM 2073 C CA . LEU A 1 289 ? 16.405 -7.161 -14.161 1.00 87.31 289 LEU A CA 1
ATOM 2074 C C . LEU A 1 289 ? 15.281 -7.489 -15.136 1.00 87.31 289 LEU A C 1
ATOM 2076 O O . LEU A 1 289 ? 15.293 -7.049 -16.283 1.00 87.31 289 LEU A O 1
ATOM 2080 N N . ARG A 1 290 ? 14.292 -8.245 -14.678 1.00 91.25 290 ARG A N 1
ATOM 2081 C CA . ARG A 1 290 ? 13.048 -8.485 -15.402 1.00 91.25 290 ARG A CA 1
ATOM 2082 C C . ARG A 1 290 ? 11.912 -7.837 -14.634 1.00 91.25 290 ARG A C 1
ATOM 2084 O O . ARG A 1 290 ? 11.687 -8.204 -13.488 1.00 91.25 290 ARG A O 1
ATOM 2091 N N . VAL A 1 291 ? 11.177 -6.940 -15.280 1.00 93.25 291 VAL A N 1
ATOM 2092 C CA . VAL A 1 291 ? 9.920 -6.389 -14.763 1.00 93.25 291 VAL A CA 1
ATOM 2093 C C . VAL A 1 291 ? 8.794 -6.904 -15.648 1.00 93.25 291 VAL A C 1
ATOM 2095 O O . VAL A 1 291 ? 8.743 -6.611 -16.842 1.00 93.25 291 VAL A O 1
ATOM 2098 N N . GLU A 1 292 ? 7.917 -7.716 -15.074 1.00 94.38 292 GLU A N 1
ATOM 2099 C CA . GLU A 1 292 ? 6.729 -8.253 -15.729 1.00 94.38 292 GLU A CA 1
ATOM 2100 C C . GLU A 1 292 ? 5.553 -7.330 -15.429 1.00 94.38 292 GLU A C 1
ATOM 2102 O O . GLU A 1 292 ? 5.337 -6.950 -14.278 1.00 94.38 292 GLU A O 1
ATOM 2107 N N . LEU A 1 293 ? 4.804 -6.956 -16.462 1.00 95.56 293 LEU A N 1
ATOM 2108 C CA . LEU A 1 293 ? 3.638 -6.094 -16.357 1.00 95.56 293 LEU A CA 1
ATOM 2109 C C . LEU A 1 293 ? 2.407 -6.776 -16.963 1.00 95.56 293 LEU A C 1
ATOM 2111 O O . LEU A 1 293 ? 2.502 -7.675 -17.805 1.00 95.56 293 LEU A O 1
ATOM 2115 N N . ALA A 1 294 ? 1.233 -6.307 -16.546 1.00 92.31 294 ALA A N 1
ATOM 2116 C CA . ALA A 1 294 ? -0.060 -6.785 -17.013 1.00 92.31 294 ALA A CA 1
ATOM 2117 C C . ALA A 1 294 ? -0.148 -6.837 -18.552 1.00 92.31 294 ALA A C 1
ATOM 2119 O O . ALA A 1 294 ? 0.485 -6.064 -19.273 1.00 92.31 294 ALA A O 1
ATOM 2120 N N . GLY A 1 295 ? -0.944 -7.775 -19.071 1.00 91.50 295 GLY A N 1
ATOM 2121 C CA . GLY A 1 295 ? -1.062 -7.993 -20.517 1.00 91.50 295 GLY A CA 1
ATOM 2122 C C . GLY A 1 295 ? 0.148 -8.692 -21.150 1.00 91.50 295 GLY A C 1
ATOM 2123 O O . GLY A 1 295 ? 0.325 -8.618 -22.364 1.00 91.50 295 GLY A O 1
ATOM 2124 N N . GLY A 1 296 ? 0.988 -9.356 -20.343 1.00 92.56 296 GLY A N 1
ATOM 2125 C CA . GLY A 1 296 ? 2.137 -10.135 -20.819 1.00 92.56 296 GLY A CA 1
ATOM 2126 C C . GLY A 1 296 ? 3.300 -9.281 -21.326 1.00 92.56 296 GLY A C 1
ATOM 2127 O O . GLY A 1 296 ? 4.153 -9.786 -22.058 1.00 92.56 296 GLY A O 1
ATOM 2128 N N . THR A 1 297 ? 3.322 -7.993 -20.977 1.00 97.19 297 THR A N 1
ATOM 2129 C CA . THR A 1 297 ? 4.416 -7.080 -21.315 1.00 97.19 297 THR A CA 1
ATOM 2130 C C . THR A 1 297 ? 5.578 -7.310 -20.347 1.00 97.19 297 THR A C 1
ATOM 2132 O O . THR A 1 297 ? 5.382 -7.545 -19.158 1.00 97.19 297 THR A O 1
ATOM 2135 N N . THR A 1 298 ? 6.813 -7.276 -20.831 1.00 96.69 298 THR A N 1
ATOM 2136 C CA . THR A 1 298 ? 8.009 -7.476 -20.009 1.00 96.69 298 THR A CA 1
ATOM 2137 C C . THR A 1 298 ? 9.095 -6.501 -20.428 1.00 96.69 298 THR A C 1
ATOM 2139 O O . THR A 1 298 ? 9.481 -6.481 -21.596 1.00 96.69 298 THR A O 1
ATOM 2142 N N . LEU A 1 299 ? 9.619 -5.749 -19.462 1.00 96.00 299 LEU A N 1
ATOM 2143 C CA . LEU A 1 299 ? 10.888 -5.039 -19.577 1.00 96.00 299 LEU A CA 1
ATOM 2144 C C . LEU A 1 299 ? 12.009 -5.970 -19.107 1.00 96.00 299 LEU A C 1
ATOM 2146 O O . LEU A 1 299 ? 11.934 -6.551 -18.023 1.00 96.00 299 LEU A O 1
ATOM 2150 N N . VAL A 1 300 ? 13.053 -6.109 -19.918 1.00 92.75 300 VAL A N 1
ATOM 2151 C CA . VAL A 1 300 ? 14.262 -6.857 -19.571 1.00 92.75 300 VAL A CA 1
ATOM 2152 C C . VAL A 1 300 ? 15.453 -5.921 -19.686 1.00 92.75 300 VAL A C 1
ATOM 2154 O O . VAL A 1 300 ? 15.753 -5.440 -20.773 1.00 92.75 300 VAL A O 1
ATOM 2157 N N . VAL A 1 301 ? 16.142 -5.695 -18.572 1.00 89.50 301 VAL A N 1
ATOM 2158 C CA . VAL A 1 301 ? 17.461 -5.064 -18.536 1.00 89.50 301 VAL A CA 1
ATOM 2159 C C . VAL A 1 301 ? 18.499 -6.169 -18.659 1.00 89.50 301 VAL A C 1
ATOM 2161 O O . VAL A 1 301 ? 18.505 -7.122 -17.875 1.00 89.50 301 VAL A O 1
ATOM 2164 N N . VAL A 1 302 ? 19.336 -6.069 -19.683 1.00 81.94 302 VAL A N 1
ATOM 2165 C CA . VAL A 1 302 ? 20.262 -7.113 -20.109 1.00 81.94 302 VAL A CA 1
ATOM 2166 C C . VAL A 1 302 ? 21.615 -6.920 -19.410 1.00 81.94 302 VAL A C 1
ATOM 2168 O O . VAL A 1 302 ? 22.138 -5.800 -19.345 1.00 81.94 302 VAL A O 1
ATOM 2171 N N . PRO A 1 303 ? 22.230 -8.002 -18.898 1.00 69.12 303 PRO A N 1
ATOM 2172 C CA . PRO A 1 303 ? 23.601 -7.951 -18.420 1.00 69.12 303 PRO A CA 1
ATOM 2173 C C . PRO A 1 303 ? 24.534 -7.676 -19.604 1.00 69.12 303 PRO A C 1
ATOM 2175 O O . PRO A 1 303 ? 24.370 -8.228 -20.682 1.00 69.12 303 PRO A O 1
ATOM 2178 N N . ALA A 1 304 ? 25.543 -6.841 -19.406 1.00 63.09 304 ALA A N 1
ATOM 2179 C CA . ALA A 1 304 ? 26.540 -6.512 -20.430 1.00 63.09 304 ALA A CA 1
ATOM 2180 C C . ALA A 1 304 ? 27.917 -6.939 -19.913 1.00 63.09 304 ALA A C 1
ATOM 2182 O O . ALA A 1 304 ? 28.067 -7.076 -18.689 1.00 63.09 304 ALA A O 1
ATOM 2183 N N . PRO A 1 305 ? 28.888 -7.180 -20.803 1.00 59.16 305 PRO A N 1
ATOM 2184 C CA . PRO A 1 305 ? 30.134 -7.838 -20.444 1.00 59.16 305 PRO A CA 1
ATOM 2185 C C . PRO A 1 305 ? 30.939 -7.050 -19.399 1.00 59.16 305 PRO A C 1
ATOM 2187 O O . PRO A 1 305 ? 30.874 -5.822 -19.322 1.00 59.16 305 PRO A O 1
ATOM 2190 N N . GLU A 1 306 ? 31.731 -7.765 -18.591 1.00 55.19 306 GLU A N 1
ATOM 2191 C CA . GLU A 1 306 ? 32.547 -7.189 -17.505 1.00 55.19 306 GLU A CA 1
ATOM 2192 C C . GLU A 1 306 ? 33.563 -6.133 -17.982 1.00 55.19 306 GLU A C 1
ATOM 2194 O O . GLU A 1 306 ? 34.054 -5.321 -17.201 1.00 55.19 306 GLU A O 1
ATOM 2199 N N . THR A 1 307 ? 33.863 -6.088 -19.276 1.00 52.38 307 THR A N 1
ATOM 2200 C CA . THR A 1 307 ? 34.808 -5.141 -19.875 1.00 52.38 307 THR A CA 1
ATOM 2201 C C . THR A 1 307 ? 34.262 -3.713 -20.012 1.00 52.38 307 THR A C 1
ATOM 2203 O O . THR A 1 307 ? 35.042 -2.793 -20.238 1.00 52.38 307 THR A O 1
ATOM 2206 N N . GLU A 1 308 ? 32.952 -3.499 -19.832 1.00 55.00 308 GLU A N 1
ATOM 2207 C CA . GLU A 1 308 ? 32.275 -2.193 -19.976 1.00 55.00 308 GLU A CA 1
ATOM 2208 C C . GLU A 1 308 ? 31.888 -1.549 -18.624 1.00 55.00 308 GLU A C 1
ATOM 2210 O O . GLU A 1 308 ? 31.128 -0.582 -18.562 1.00 55.00 308 GLU A O 1
ATOM 2215 N N . LEU A 1 309 ? 32.405 -2.075 -17.506 1.00 54.38 309 LEU A N 1
ATOM 2216 C CA . LEU A 1 309 ? 32.006 -1.754 -16.126 1.00 54.38 309 LEU A CA 1
ATOM 2217 C C . LEU A 1 309 ? 32.474 -0.370 -15.615 1.00 54.38 309 LEU A C 1
ATOM 2219 O O . LEU A 1 309 ? 33.140 -0.276 -14.586 1.00 54.38 309 LEU A O 1
ATOM 2223 N N . ARG A 1 310 ? 32.119 0.727 -16.294 1.00 54.88 310 ARG A N 1
ATOM 2224 C CA . ARG A 1 310 ? 32.401 2.098 -15.812 1.00 54.88 310 ARG A CA 1
ATOM 2225 C C . ARG A 1 310 ? 31.183 2.855 -15.273 1.00 54.88 310 ARG A C 1
ATOM 2227 O O . ARG A 1 310 ? 31.377 3.906 -14.669 1.00 54.88 310 ARG A O 1
ATOM 2234 N N . ARG A 1 311 ? 29.951 2.363 -15.473 1.00 58.97 311 ARG A N 1
ATOM 2235 C CA . ARG A 1 311 ? 28.708 3.073 -15.102 1.00 58.97 311 ARG A CA 1
ATOM 2236 C C . ARG A 1 311 ? 27.686 2.175 -14.401 1.00 58.97 311 ARG A C 1
ATOM 2238 O O . ARG A 1 311 ? 27.720 0.950 -14.526 1.00 58.97 311 ARG A O 1
ATOM 2245 N N . GLU A 1 312 ? 26.808 2.818 -13.636 1.00 65.12 312 GLU A N 1
ATOM 2246 C CA . GLU A 1 312 ? 25.592 2.231 -13.065 1.00 65.12 312 GLU A CA 1
ATOM 2247 C C . GLU A 1 312 ? 24.637 1.844 -14.197 1.00 65.12 312 GLU A C 1
ATOM 2249 O O . GLU A 1 312 ? 24.519 2.582 -15.163 1.00 65.12 312 GLU A O 1
ATOM 2254 N N . ARG A 1 313 ? 24.028 0.658 -14.106 1.00 75.25 313 ARG A N 1
ATOM 2255 C CA . ARG A 1 313 ? 23.203 0.026 -15.150 1.00 75.25 313 ARG A CA 1
ATOM 2256 C C . ARG A 1 313 ? 21.743 0.381 -15.008 1.00 75.25 313 ARG A C 1
ATOM 2258 O O . ARG A 1 313 ? 21.052 0.670 -15.977 1.00 75.25 313 ARG A O 1
ATOM 2265 N N . TRP A 1 314 ? 21.274 0.258 -13.780 1.00 85.44 314 TRP A N 1
ATOM 2266 C CA . TRP A 1 314 ? 19.950 0.659 -13.397 1.00 85.44 314 TRP A CA 1
ATOM 2267 C C . TRP A 1 314 ? 19.958 1.039 -11.930 1.00 85.44 314 TRP A C 1
ATOM 2269 O O . TRP A 1 314 ? 20.775 0.560 -11.132 1.00 85.44 314 TRP A O 1
ATOM 2279 N N . ARG A 1 315 ? 19.025 1.911 -11.587 1.00 87.12 315 ARG A N 1
ATOM 2280 C CA . ARG A 1 315 ? 18.754 2.318 -10.222 1.00 87.12 315 ARG A CA 1
ATOM 2281 C C . ARG A 1 315 ? 17.264 2.293 -9.968 1.00 87.12 315 ARG A C 1
ATOM 2283 O O . ARG A 1 315 ? 16.487 2.682 -10.834 1.00 87.12 315 ARG A O 1
ATOM 2290 N N . LEU A 1 316 ? 16.882 1.849 -8.782 1.00 88.00 316 LEU A N 1
ATOM 2291 C CA . LEU A 1 316 ? 15.507 1.869 -8.315 1.00 88.00 316 LEU A CA 1
ATOM 2292 C C . LEU A 1 316 ? 15.434 2.724 -7.057 1.00 88.00 316 LEU A C 1
ATOM 2294 O O . LEU A 1 316 ? 15.956 2.335 -6.013 1.00 88.00 316 LEU A O 1
ATOM 2298 N N . VAL A 1 317 ? 14.794 3.883 -7.170 1.00 84.94 317 VAL A N 1
ATOM 2299 C CA . VAL A 1 317 ? 14.441 4.725 -6.026 1.00 84.94 317 VAL A CA 1
ATOM 2300 C C . VAL A 1 317 ? 13.244 4.102 -5.316 1.00 84.94 317 VAL A C 1
ATOM 2302 O O . VAL A 1 317 ? 12.276 3.701 -5.966 1.00 84.94 317 VAL A O 1
ATOM 2305 N N . LEU A 1 318 ? 13.334 4.024 -3.992 1.00 81.50 318 LEU A N 1
ATOM 2306 C CA . LEU A 1 318 ? 12.306 3.521 -3.093 1.00 81.50 318 LEU A CA 1
ATOM 2307 C C . LEU A 1 318 ? 11.651 4.688 -2.324 1.00 81.50 318 LEU A C 1
ATOM 2309 O O . LEU A 1 318 ? 12.315 5.700 -2.068 1.00 81.50 318 LEU A O 1
ATOM 2313 N N . PRO A 1 319 ? 10.382 4.556 -1.894 1.00 70.25 319 PRO A N 1
ATOM 2314 C CA . PRO A 1 319 ? 9.665 5.630 -1.199 1.00 70.25 319 PRO A CA 1
ATOM 2315 C C . PRO A 1 319 ? 10.253 6.051 0.153 1.00 70.25 319 PRO A C 1
ATOM 2317 O O . PRO A 1 319 ? 9.964 7.144 0.634 1.00 70.25 319 PRO A O 1
ATOM 2320 N N . ASP A 1 320 ? 11.088 5.220 0.774 1.00 65.38 320 ASP A N 1
ATOM 2321 C CA . ASP A 1 320 ? 11.794 5.537 2.021 1.00 65.38 320 ASP A CA 1
ATOM 2322 C C . ASP A 1 320 ? 13.089 6.347 1.799 1.00 65.38 320 ASP A C 1
ATOM 2324 O O . ASP A 1 320 ? 13.831 6.623 2.746 1.00 65.38 320 ASP A O 1
ATOM 2328 N N . GLY A 1 321 ? 13.353 6.763 0.555 1.00 68.44 321 GLY A N 1
ATOM 2329 C CA . GLY A 1 321 ? 14.513 7.564 0.179 1.00 68.44 321 GLY A CA 1
ATOM 2330 C C . GLY A 1 321 ? 15.788 6.747 -0.007 1.00 68.44 321 GLY A C 1
ATOM 2331 O O . GLY A 1 321 ? 16.865 7.332 -0.155 1.00 68.44 321 GLY A O 1
ATOM 2332 N N . PHE A 1 322 ? 15.698 5.415 -0.007 1.00 75.88 322 PHE A N 1
ATOM 2333 C CA . PHE A 1 322 ? 16.796 4.556 -0.427 1.00 75.88 322 PHE A CA 1
ATOM 2334 C C . PHE A 1 322 ? 16.783 4.330 -1.940 1.00 75.88 322 PHE A C 1
ATOM 2336 O O . PHE A 1 322 ? 15.770 4.472 -2.621 1.00 75.88 322 PHE A O 1
ATOM 2343 N N . VAL A 1 323 ? 17.946 3.977 -2.473 1.00 80.25 323 VAL A N 1
ATOM 2344 C CA . VAL A 1 323 ? 18.150 3.667 -3.882 1.00 80.25 323 VAL A CA 1
ATOM 2345 C C . VAL A 1 323 ? 18.909 2.356 -3.978 1.00 80.25 323 VAL A C 1
ATOM 2347 O O . VAL A 1 323 ? 19.996 2.214 -3.412 1.00 80.25 323 VAL A O 1
ATOM 2350 N N . ILE A 1 324 ? 18.337 1.399 -4.706 1.00 82.12 324 ILE A N 1
ATOM 2351 C CA . ILE A 1 324 ? 19.055 0.201 -5.134 1.00 82.12 324 ILE A CA 1
ATOM 2352 C C . ILE A 1 324 ? 19.823 0.561 -6.391 1.00 82.12 324 ILE A C 1
ATOM 2354 O O . ILE A 1 324 ? 19.230 1.012 -7.366 1.00 82.12 324 ILE A O 1
ATOM 2358 N N . LEU A 1 325 ? 21.132 0.344 -6.370 1.00 81.25 325 LEU A N 1
ATOM 2359 C CA . LEU A 1 325 ? 22.020 0.574 -7.498 1.00 81.25 325 LEU A CA 1
ATOM 2360 C C . LEU A 1 325 ? 22.590 -0.752 -7.988 1.00 81.25 325 LEU A C 1
ATOM 2362 O O . LEU A 1 325 ? 23.244 -1.469 -7.222 1.00 81.25 325 LEU A O 1
ATOM 2366 N N . ALA A 1 326 ? 22.436 -1.018 -9.281 1.00 80.25 326 ALA A N 1
ATOM 2367 C CA . ALA A 1 326 ? 23.249 -1.991 -9.994 1.00 80.25 326 ALA A CA 1
ATOM 2368 C C . ALA A 1 326 ? 24.431 -1.262 -10.646 1.00 80.25 326 ALA A C 1
ATOM 2370 O O . ALA A 1 326 ? 24.263 -0.559 -11.639 1.00 80.25 326 ALA A O 1
ATOM 2371 N N . GLY A 1 327 ? 25.625 -1.387 -10.060 1.00 67.19 327 GLY A N 1
ATOM 2372 C CA . GLY A 1 327 ? 26.859 -0.705 -10.483 1.00 67.19 327 GLY A CA 1
ATOM 2373 C C . GLY A 1 327 ? 28.022 -1.678 -10.694 1.00 67.19 327 GLY A C 1
ATOM 2374 O O . GLY A 1 327 ? 27.831 -2.878 -10.517 1.00 67.19 327 GLY A O 1
ATOM 2375 N N . PRO A 1 328 ? 29.215 -1.212 -11.107 1.00 58.00 328 PRO A N 1
ATOM 2376 C CA . PRO A 1 328 ? 30.201 -2.069 -11.759 1.00 58.00 328 PRO A CA 1
ATOM 2377 C C . PRO A 1 328 ? 30.648 -3.259 -10.889 1.00 58.00 328 PRO A C 1
ATOM 2379 O O . PRO A 1 328 ? 31.272 -3.078 -9.847 1.00 58.00 328 PRO A O 1
ATOM 2382 N N . GLY A 1 329 ? 30.308 -4.478 -11.327 1.00 56.25 329 GLY A N 1
ATOM 2383 C CA . GLY A 1 329 ? 30.533 -5.745 -10.619 1.00 56.25 329 GLY A CA 1
ATOM 2384 C C . GLY A 1 329 ? 29.232 -6.546 -10.414 1.00 56.25 329 GLY A C 1
ATOM 2385 O O . GLY A 1 329 ? 28.176 -6.134 -10.881 1.00 56.25 329 GLY A O 1
ATOM 2386 N N . PRO A 1 330 ? 29.266 -7.717 -9.753 1.00 53.97 330 PRO A N 1
ATOM 2387 C CA . PRO A 1 330 ? 28.071 -8.510 -9.419 1.00 53.97 330 PRO A CA 1
ATOM 2388 C C . PRO A 1 330 ? 27.310 -7.985 -8.180 1.00 53.97 330 PRO A C 1
ATOM 2390 O O . PRO A 1 330 ? 26.585 -8.736 -7.536 1.00 53.97 330 PRO A O 1
ATOM 2393 N N . LEU A 1 331 ? 27.534 -6.732 -7.765 1.00 67.06 331 LEU A N 1
ATOM 2394 C CA . LEU A 1 331 ? 27.150 -6.254 -6.434 1.00 67.06 331 LEU A CA 1
ATOM 2395 C C . LEU A 1 331 ? 26.037 -5.208 -6.510 1.00 67.06 331 LEU A C 1
ATOM 2397 O O . LEU A 1 331 ? 26.248 -4.087 -6.977 1.00 67.06 331 LEU A O 1
ATOM 2401 N N . LEU A 1 332 ? 24.866 -5.571 -5.984 1.00 76.50 332 LEU A N 1
ATOM 2402 C CA . LEU A 1 332 ? 23.786 -4.634 -5.696 1.00 76.50 332 LEU A CA 1
ATOM 2403 C C . LEU A 1 332 ? 24.103 -3.861 -4.416 1.00 76.50 332 LEU A C 1
ATOM 2405 O O . LEU A 1 332 ? 24.517 -4.430 -3.401 1.00 76.50 332 LEU A O 1
ATOM 2409 N N . ARG A 1 333 ? 23.917 -2.543 -4.470 1.00 75.94 333 ARG A N 1
ATOM 2410 C CA . ARG A 1 333 ? 24.179 -1.636 -3.348 1.00 75.94 333 ARG A CA 1
ATOM 2411 C C . ARG A 1 333 ? 22.894 -0.925 -2.966 1.00 75.94 333 ARG A C 1
ATOM 2413 O O . ARG A 1 333 ? 22.177 -0.460 -3.846 1.00 75.94 333 ARG A O 1
ATOM 2420 N N . LEU A 1 334 ? 22.648 -0.794 -1.667 1.00 75.31 334 LEU A N 1
ATOM 2421 C CA . LEU A 1 334 ? 21.626 0.105 -1.138 1.00 75.31 334 LEU A CA 1
ATOM 2422 C C . LEU A 1 334 ? 22.307 1.360 -0.610 1.00 75.31 334 LEU A C 1
ATOM 2424 O O . LEU A 1 334 ? 23.200 1.282 0.239 1.00 75.31 334 LEU A O 1
ATOM 2428 N N . VAL A 1 335 ? 21.887 2.509 -1.119 1.00 73.06 335 VAL A N 1
ATOM 2429 C CA . VAL A 1 335 ? 22.372 3.824 -0.689 1.00 73.06 335 VAL A CA 1
ATOM 2430 C C . VAL A 1 335 ? 21.188 4.724 -0.359 1.00 73.06 335 VAL A C 1
ATOM 2432 O O . VAL A 1 335 ? 20.065 4.434 -0.758 1.00 73.06 335 VAL A O 1
ATOM 2435 N N . ARG A 1 336 ? 21.413 5.824 0.359 1.00 69.50 336 ARG A N 1
ATOM 2436 C CA . ARG A 1 336 ? 20.395 6.872 0.490 1.00 69.50 336 ARG A CA 1
ATOM 2437 C C . ARG A 1 336 ? 20.467 7.830 -0.698 1.00 69.50 336 ARG A C 1
ATOM 2439 O O . ARG A 1 336 ? 21.556 8.122 -1.188 1.00 69.50 336 ARG A O 1
ATOM 2446 N N . ALA A 1 337 ? 19.316 8.343 -1.121 1.00 66.50 337 ALA A N 1
ATOM 2447 C CA . ALA A 1 337 ? 19.200 9.267 -2.245 1.00 66.50 337 ALA A CA 1
ATOM 2448 C C . ALA A 1 337 ? 19.955 10.593 -2.025 1.00 66.50 337 ALA A C 1
ATOM 2450 O O . ALA A 1 337 ? 20.432 11.185 -2.984 1.00 66.50 337 ALA A O 1
ATOM 2451 N N . ASP A 1 338 ? 20.109 11.037 -0.773 1.00 58.16 338 ASP A N 1
ATOM 2452 C CA . ASP A 1 338 ? 20.861 12.244 -0.392 1.00 58.16 338 ASP A CA 1
ATOM 2453 C C . ASP A 1 338 ? 22.391 12.083 -0.483 1.00 58.16 338 ASP A C 1
ATOM 2455 O O . ASP A 1 338 ? 23.114 13.076 -0.476 1.00 58.16 338 ASP A O 1
ATOM 2459 N N . GLY A 1 339 ? 22.885 10.846 -0.588 1.00 48.19 339 GLY A N 1
ATOM 2460 C CA . GLY A 1 339 ? 24.299 10.526 -0.800 1.00 48.19 339 GLY A CA 1
ATOM 2461 C C . GLY A 1 339 ? 24.685 10.317 -2.267 1.00 48.19 339 GLY A C 1
ATOM 2462 O O . GLY A 1 339 ? 25.840 9.997 -2.541 1.00 48.19 339 GLY A O 1
ATOM 2463 N N . LEU A 1 340 ? 23.738 10.453 -3.201 1.00 53.28 340 LEU A N 1
ATOM 2464 C CA . LEU A 1 340 ? 24.010 10.416 -4.636 1.00 53.28 340 LEU A CA 1
ATOM 2465 C C . LEU A 1 340 ? 24.376 11.829 -5.104 1.00 53.28 340 LEU A C 1
ATOM 2467 O O . LEU A 1 340 ? 23.545 12.734 -5.053 1.00 53.28 340 LEU A O 1
ATOM 2471 N N . GLU A 1 341 ? 25.617 12.022 -5.556 1.00 42.19 341 GLU A N 1
ATOM 2472 C CA . GLU A 1 341 ? 26.031 13.272 -6.204 1.00 42.19 341 GLU A CA 1
ATOM 2473 C C . GLU A 1 341 ? 25.091 13.572 -7.392 1.00 42.19 341 GLU A C 1
ATOM 2475 O O . GLU A 1 341 ? 24.832 12.671 -8.203 1.00 42.19 341 GLU A O 1
ATOM 2480 N N . PRO A 1 342 ? 24.569 14.807 -7.530 1.00 40.28 342 PRO A N 1
ATOM 2481 C CA . PRO A 1 342 ? 23.838 15.195 -8.727 1.00 40.28 342 PRO A CA 1
ATOM 2482 C C . PRO A 1 342 ? 24.763 15.022 -9.932 1.00 40.28 342 PRO A C 1
ATOM 2484 O O . PRO A 1 342 ? 25.853 15.594 -9.961 1.00 40.28 342 PRO A O 1
ATOM 2487 N N . ARG A 1 343 ? 24.355 14.238 -10.938 1.00 50.56 343 ARG A N 1
ATOM 2488 C CA . ARG A 1 343 ? 25.151 14.129 -12.165 1.00 50.56 343 ARG A CA 1
ATOM 2489 C C . ARG A 1 343 ? 25.113 15.474 -12.880 1.00 50.56 343 ARG A C 1
ATOM 2491 O O . ARG A 1 343 ? 24.074 15.885 -13.389 1.00 50.56 343 ARG A O 1
ATOM 2498 N N . THR A 1 344 ? 26.260 16.135 -12.944 1.00 30.05 344 THR A N 1
ATOM 2499 C CA . THR A 1 344 ? 26.535 17.128 -13.975 1.00 30.05 344 THR A CA 1
ATOM 2500 C C . THR A 1 344 ? 26.415 16.418 -15.326 1.00 30.05 344 THR A C 1
ATOM 2502 O O . THR A 1 344 ? 27.027 15.357 -15.487 1.00 30.05 344 THR A O 1
ATOM 2505 N N . PRO A 1 345 ? 25.635 16.936 -16.290 1.00 30.84 345 PRO A N 1
ATOM 2506 C CA . PRO A 1 345 ? 25.675 16.407 -17.647 1.00 30.84 345 PRO A CA 1
ATOM 2507 C C . PRO A 1 345 ? 27.123 16.504 -18.144 1.00 30.84 345 PRO A C 1
ATOM 2509 O O . PRO A 1 345 ? 27.737 17.571 -18.076 1.00 30.84 345 PRO A O 1
ATOM 2512 N N . GLU A 1 346 ? 27.708 15.376 -18.556 1.00 31.16 346 GLU A N 1
ATOM 2513 C CA . GLU A 1 346 ? 29.009 15.405 -19.223 1.00 31.16 346 GLU A CA 1
ATOM 2514 C C . GLU A 1 346 ? 28.844 16.181 -20.537 1.00 31.16 346 GLU A C 1
ATOM 2516 O O . GLU A 1 346 ? 27.867 15.948 -21.251 1.00 31.16 346 GLU A O 1
ATOM 2521 N N . PRO A 1 347 ? 29.757 17.112 -20.863 1.00 27.23 347 PRO A N 1
ATOM 2522 C CA . PRO A 1 347 ? 29.704 17.806 -22.139 1.00 27.23 347 PRO A CA 1
ATOM 2523 C C . PRO A 1 347 ? 29.855 16.792 -23.278 1.00 27.23 347 PRO A C 1
ATOM 2525 O O . PRO A 1 347 ? 30.753 15.947 -23.237 1.00 27.23 347 PRO A O 1
ATOM 2528 N N . GLU A 1 348 ? 28.970 16.889 -24.272 1.00 32.97 348 GLU A N 1
ATOM 2529 C CA . GLU A 1 348 ? 29.060 16.142 -25.529 1.00 32.97 348 GLU A CA 1
ATOM 2530 C C . GLU A 1 348 ? 30.470 16.311 -26.127 1.00 32.97 348 GLU A C 1
ATOM 2532 O O . GLU A 1 348 ? 30.946 17.439 -26.294 1.00 32.97 348 GLU A O 1
ATOM 2537 N N . GLN A 1 349 ? 31.148 15.189 -26.397 1.00 32.81 349 GLN A N 1
ATOM 2538 C CA . GLN A 1 349 ? 32.361 15.130 -27.221 1.00 32.81 349 GLN A CA 1
ATOM 2539 C C . GLN A 1 349 ? 31.991 14.720 -28.639 1.00 32.81 349 GLN A C 1
ATOM 2541 O O . GLN A 1 349 ? 31.196 13.764 -28.775 1.00 32.81 349 GLN A O 1
#

Solvent-accessible surface area (backbone atoms only — not comparable to full-atom values): 17364 Å² total; per-residue (Å²): 144,87,71,60,70,48,76,48,95,70,51,73,69,55,35,19,44,28,5,33,39,12,13,58,32,13,53,69,22,48,60,51,33,43,75,76,43,73,82,65,55,41,30,57,53,7,23,52,46,13,34,44,31,34,76,68,44,75,93,53,69,64,34,57,53,24,16,52,42,3,44,50,50,14,49,52,29,41,76,72,69,35,58,24,31,13,27,14,14,40,1,8,14,30,3,16,44,11,65,64,60,61,53,43,25,28,26,79,45,40,48,37,56,38,32,5,33,14,23,14,15,48,14,49,9,43,71,60,74,62,36,63,68,47,20,51,10,40,34,46,44,43,52,52,63,49,50,74,64,38,42,59,56,53,69,67,35,51,68,56,56,85,62,70,63,70,44,26,50,42,27,39,53,35,48,52,61,54,67,49,77,79,80,69,99,59,78,41,79,55,53,73,63,62,49,51,50,62,51,38,38,46,37,69,32,36,20,76,41,39,41,62,56,75,92,57,18,40,38,38,22,24,56,54,85,32,70,47,98,85,67,47,80,40,24,35,30,34,40,37,30,45,89,35,49,35,36,26,27,44,73,91,44,76,56,24,33,51,90,49,57,70,72,35,38,44,51,26,25,53,71,47,41,74,28,30,24,71,40,70,48,65,43,97,53,57,54,28,43,36,43,32,27,54,90,53,28,33,42,36,38,49,65,72,65,83,90,69,54,82,55,52,33,33,36,37,39,41,73,72,46,37,27,43,35,35,32,65,70,71,52,44,34,44,40,51,55,89,75,54,76,82,79,70,81,76,78,88,128

Nearest PDB structures (foldseek):
  6xr2-assembly1_A  TM=2.996E-01  e=2.147E-01  synthetic construct
  8r5s-assembly1_B  TM=2.130E-01  e=1.788E+00  unidentified
  2cmr-assembly1_A  TM=2.017E-01  e=6.768E+00  Human immunodeficiency virus 1
  7vg4-assembly1_A  TM=1.974E-01  e=9.557E+00  Methylorubrum extorquens AM1

Sequence (349 aa):
MAADDARIDLTTADLRAVAGFAASCAREALEVVQVAGPDDERPRAAVELAQAFADGGARTAALREAAWAAQRAAHGARDAGDLAAAEAARAAMAAAGAAFLHPLAKSTQVRHLVGAAAHAARAFELAAGDDERIGYAHVVRARLLASPAVRVVLSRYPAAPGGGGRVGELARQLDTLLRRAEPPRSPRLLDADDVTWALQALVGVPSWSARVGDGTDLYLDLGGRAISSTGEVTGEFALAVDGGAWLVRRGDVVLGTSDGARGGLEQAADALRGLRVTGIGLSVDGRALRVELAGGTTLVVVPAPETELRRERWRLVLPDGFVILAGPGPLLRLVRADGLEPRTPEPEQ

InterPro domains:
  IPR048667 Imm-5-like [PF21805] (11-130)